Protein AF-A0A428PY27-F1 (afdb_monomer_lite)

Structure (mmCIF, N/CA/C/O backbone):
data_AF-A0A428PY27-F1
#
_entry.id   AF-A0A428PY27-F1
#
loop_
_atom_site.group_PDB
_atom_site.id
_atom_site.type_symbol
_atom_site.label_atom_id
_atom_site.label_alt_id
_atom_site.label_comp_id
_atom_site.label_asym_id
_atom_site.label_entity_id
_atom_site.label_seq_id
_atom_site.pdbx_PDB_ins_code
_atom_site.Cartn_x
_atom_site.Cartn_y
_atom_site.Cartn_z
_atom_site.occupancy
_atom_site.B_iso_or_equiv
_atom_site.auth_seq_id
_atom_site.auth_comp_id
_atom_site.auth_asym_id
_atom_site.auth_atom_id
_atom_site.pdbx_PDB_model_num
ATOM 1 N N . MET A 1 1 ? -35.308 19.917 53.159 1.00 37.84 1 MET A N 1
ATOM 2 C CA . MET A 1 1 ? -36.269 18.878 53.585 1.00 37.84 1 MET A CA 1
ATOM 3 C C . MET A 1 1 ? -35.496 17.578 53.652 1.00 37.84 1 MET A C 1
ATOM 5 O O . MET A 1 1 ? -35.256 16.979 52.614 1.00 37.84 1 MET A O 1
ATOM 9 N N . ASN A 1 2 ? -35.015 17.237 54.846 1.00 31.16 2 ASN A N 1
ATOM 10 C CA . ASN A 1 2 ? -34.268 16.013 55.115 1.00 31.16 2 ASN A CA 1
ATOM 11 C C . ASN A 1 2 ? -35.270 14.942 55.544 1.00 31.16 2 ASN A C 1
ATOM 13 O O . ASN A 1 2 ? -36.019 15.163 56.491 1.00 31.16 2 ASN A O 1
ATOM 17 N N . ALA A 1 3 ? -35.294 13.816 54.837 1.00 34.78 3 ALA A N 1
ATOM 18 C CA . ALA A 1 3 ? -35.876 12.591 55.357 1.00 34.78 3 ALA A CA 1
ATOM 19 C C . ALA A 1 3 ? -34.782 11.901 56.181 1.00 34.78 3 ALA A C 1
ATOM 21 O O . ALA A 1 3 ? -33.864 11.301 55.625 1.00 34.78 3 ALA A O 1
ATOM 22 N N . GLU A 1 4 ? -34.844 12.072 57.500 1.00 36.44 4 GLU A N 1
ATOM 23 C CA . GLU A 1 4 ? -34.070 11.289 58.460 1.00 36.44 4 GLU A CA 1
ATOM 24 C C . GLU A 1 4 ? -34.533 9.829 58.385 1.00 36.44 4 GLU A C 1
ATOM 26 O O . GLU A 1 4 ? -35.629 9.482 58.823 1.00 36.44 4 GLU A O 1
ATOM 31 N N . LEU A 1 5 ? -33.694 8.963 57.816 1.00 37.88 5 LEU A N 1
ATOM 32 C CA . LEU A 1 5 ? -33.749 7.528 58.077 1.00 37.88 5 LEU A CA 1
ATOM 33 C C . LEU A 1 5 ? -33.087 7.300 59.435 1.00 37.88 5 LEU A C 1
ATOM 35 O O . LEU A 1 5 ? -31.870 7.160 59.546 1.00 37.88 5 LEU A O 1
ATOM 39 N N . VAL A 1 6 ? -33.921 7.324 60.472 1.00 37.41 6 VAL A N 1
ATOM 40 C CA . VAL A 1 6 ? -33.592 6.840 61.810 1.00 37.41 6 VAL A CA 1
ATOM 41 C C . VAL A 1 6 ? -33.358 5.334 61.692 1.00 37.41 6 VAL A C 1
ATOM 43 O O . VAL A 1 6 ? -34.301 4.550 61.630 1.00 37.41 6 VAL A O 1
ATOM 46 N N . TYR A 1 7 ? -32.094 4.931 61.589 1.00 38.19 7 TYR A N 1
ATOM 47 C CA . TYR A 1 7 ? -31.698 3.564 61.897 1.00 38.19 7 TYR A CA 1
ATOM 48 C C . TYR A 1 7 ? -31.684 3.436 63.419 1.00 38.19 7 TYR A C 1
ATOM 50 O O . TYR A 1 7 ? -30.856 4.058 64.084 1.00 38.19 7 TYR A O 1
ATOM 58 N N . ASP A 1 8 ? -32.623 2.656 63.953 1.00 39.66 8 ASP A N 1
ATOM 59 C CA . ASP A 1 8 ? -32.632 2.233 65.350 1.00 39.66 8 ASP A CA 1
ATOM 60 C C . ASP A 1 8 ? -31.313 1.514 65.662 1.00 39.66 8 ASP A C 1
ATOM 62 O O . ASP A 1 8 ? -31.077 0.371 65.275 1.00 39.66 8 ASP A O 1
ATOM 66 N N . THR A 1 9 ? -30.425 2.207 66.367 1.00 47.25 9 THR A N 1
ATOM 67 C CA . THR A 1 9 ? -29.119 1.718 66.827 1.00 47.25 9 THR A CA 1
ATOM 68 C C . THR A 1 9 ? -29.215 0.823 68.064 1.00 47.25 9 THR A C 1
ATOM 70 O O . THR A 1 9 ? -28.191 0.468 68.644 1.00 47.25 9 THR A O 1
ATOM 73 N N . TYR A 1 10 ? -30.424 0.430 68.473 1.00 39.53 10 TYR A N 1
ATOM 74 C CA . TYR A 1 10 ? -30.652 -0.247 69.750 1.00 39.53 10 TYR A CA 1
ATOM 75 C C . TYR A 1 10 ? -30.629 -1.781 69.720 1.00 39.53 10 TYR A C 1
ATOM 77 O O . TYR A 1 10 ? -30.758 -2.378 70.783 1.00 39.53 10 TYR A O 1
ATOM 85 N N . ASP A 1 11 ? -30.388 -2.427 68.572 1.00 49.09 11 ASP A N 1
ATOM 86 C CA . ASP A 1 11 ? -30.429 -3.904 68.492 1.00 49.09 11 ASP A CA 1
ATOM 87 C C . ASP A 1 11 ? -29.190 -4.577 67.871 1.00 49.09 11 ASP A C 1
ATOM 89 O O . ASP A 1 11 ? -29.070 -5.803 67.851 1.00 49.09 11 ASP A O 1
ATOM 93 N N . THR A 1 12 ? -28.207 -3.809 67.397 1.00 50.22 12 THR A N 1
ATOM 94 C CA . THR A 1 12 ? -27.026 -4.379 66.723 1.00 50.22 12 THR A CA 1
ATOM 95 C C . THR A 1 12 ? -26.073 -5.116 67.672 1.00 50.22 12 THR A C 1
ATOM 97 O O . THR A 1 12 ? -25.509 -6.140 67.289 1.00 50.22 12 THR A O 1
ATOM 100 N N . GLU A 1 13 ? -25.919 -4.672 68.925 1.00 51.09 13 GLU A N 1
ATOM 101 C CA . GLU A 1 13 ? -25.038 -5.346 69.900 1.00 51.09 13 GLU A CA 1
ATOM 102 C C . GLU A 1 13 ? -25.647 -6.638 70.478 1.00 51.09 13 GLU A C 1
ATOM 104 O O . GLU A 1 13 ? -24.922 -7.610 70.719 1.00 51.09 13 GLU A O 1
ATOM 109 N N . GLN A 1 14 ? -26.974 -6.708 70.643 1.00 49.66 14 GLN A N 1
ATOM 110 C CA . GLN A 1 14 ? -27.644 -7.937 71.094 1.00 49.66 14 GLN A CA 1
ATOM 111 C C . GLN A 1 14 ? -27.754 -8.986 69.980 1.00 49.66 14 GLN A C 1
ATOM 113 O O . GLN A 1 14 ? -27.643 -10.183 70.251 1.00 49.66 14 GLN A O 1
ATOM 118 N N . TRP A 1 15 ? -27.871 -8.575 68.714 1.00 48.91 15 TRP A N 1
ATOM 119 C CA . TRP A 1 15 ? -27.911 -9.524 67.597 1.00 48.91 15 TRP A CA 1
ATOM 120 C C . TRP A 1 15 ? -26.544 -10.174 67.314 1.00 48.91 15 TRP A C 1
ATOM 122 O O . TRP A 1 15 ? -26.460 -11.372 67.024 1.00 48.91 15 TRP A O 1
ATOM 132 N N . LEU A 1 16 ? -25.454 -9.413 67.477 1.00 47.44 16 LEU A N 1
ATOM 133 C CA . LEU A 1 16 ? -24.078 -9.879 67.253 1.00 47.44 16 LEU A CA 1
ATOM 134 C C . LEU A 1 16 ? -23.594 -10.914 68.282 1.00 47.44 16 LEU A C 1
ATOM 136 O O . LEU A 1 16 ? -22.736 -11.738 67.962 1.00 47.44 16 LEU A O 1
ATOM 140 N N . THR A 1 17 ? -24.165 -10.930 69.489 1.00 53.22 17 THR A N 1
ATOM 141 C CA . THR A 1 17 ? -23.824 -11.918 70.531 1.00 53.22 17 THR A CA 1
ATOM 142 C C . THR A 1 17 ? -24.588 -13.239 70.391 1.00 53.22 17 THR A C 1
ATOM 144 O O . THR A 1 17 ? -24.104 -14.272 70.854 1.00 53.22 17 THR A O 1
ATOM 147 N N . ALA A 1 18 ? -25.734 -13.252 69.700 1.00 51.41 18 ALA A N 1
ATOM 148 C CA . ALA A 1 18 ? -26.575 -14.443 69.552 1.00 51.41 18 ALA A CA 1
ATOM 149 C C . ALA A 1 18 ? -26.174 -15.364 68.378 1.00 51.41 18 ALA A C 1
ATOM 151 O O . ALA A 1 18 ? -26.477 -16.557 68.406 1.00 51.41 18 ALA A O 1
ATOM 152 N N . HIS A 1 19 ? -25.485 -14.850 67.349 1.00 46.22 19 HIS A N 1
ATOM 153 C CA . HIS A 1 19 ? -25.192 -15.609 66.122 1.00 46.22 19 HIS A CA 1
ATOM 154 C C . HIS A 1 19 ? -23.753 -15.384 65.610 1.00 46.22 19 HIS A C 1
ATOM 156 O O . HIS A 1 19 ? -23.553 -14.747 64.574 1.00 46.22 19 HIS A O 1
ATOM 162 N N . PRO A 1 20 ? -22.720 -15.972 66.250 1.00 47.66 20 PRO A N 1
ATOM 163 C CA . PRO A 1 20 ? -21.313 -15.797 65.851 1.00 47.66 20 PRO A CA 1
ATOM 164 C C . PRO A 1 20 ? -21.006 -16.281 64.420 1.00 47.66 20 PRO A C 1
ATOM 166 O O . PRO A 1 20 ? -20.026 -15.863 63.807 1.00 47.66 20 PRO A O 1
ATOM 169 N N . ARG A 1 21 ? -21.873 -17.124 63.841 1.00 45.25 21 ARG A N 1
ATOM 170 C CA . ARG A 1 21 ? -21.779 -17.546 62.433 1.00 45.25 21 ARG A CA 1
ATOM 171 C C . ARG A 1 21 ? -22.088 -16.416 61.444 1.00 45.25 21 ARG A C 1
ATOM 173 O O . ARG A 1 21 ? -21.553 -16.440 60.340 1.00 45.25 21 ARG A O 1
ATOM 180 N N . HIS A 1 22 ? -22.885 -15.418 61.827 1.00 46.41 22 HIS A N 1
ATOM 181 C CA . HIS A 1 22 ? -23.215 -14.282 60.962 1.00 46.41 22 HIS A CA 1
ATOM 182 C C . HIS A 1 22 ? -22.171 -13.165 61.003 1.00 46.41 22 HIS A C 1
ATOM 184 O O . HIS A 1 22 ? -22.015 -12.468 60.009 1.00 46.41 22 HIS A O 1
ATOM 190 N N . PHE A 1 23 ? -21.382 -13.056 62.076 1.00 48.34 23 PHE A N 1
ATOM 191 C CA . PHE A 1 23 ? -20.247 -12.130 62.122 1.00 48.34 23 PHE A CA 1
ATOM 192 C C . PHE A 1 23 ? -19.135 -12.547 61.152 1.00 48.34 23 PHE A C 1
ATOM 194 O O . PHE A 1 23 ? -18.645 -11.726 60.386 1.00 48.34 23 PHE A O 1
ATOM 201 N N . HIS A 1 24 ? -18.797 -13.842 61.101 1.00 46.47 24 HIS A N 1
ATOM 202 C CA . HIS A 1 24 ? -17.846 -14.346 60.107 1.00 46.47 24 HIS A CA 1
ATOM 203 C C . HIS A 1 24 ? -18.368 -14.197 58.677 1.00 46.47 24 HIS A C 1
ATOM 205 O O . HIS A 1 24 ? -17.598 -13.797 57.815 1.00 46.47 24 HIS A O 1
ATOM 211 N N . LEU A 1 25 ? -19.658 -14.448 58.427 1.00 45.78 25 LEU A N 1
ATOM 212 C CA . LEU A 1 25 ? -20.272 -14.199 57.119 1.00 45.78 25 LEU A CA 1
ATOM 213 C C . LEU A 1 25 ? -20.242 -12.716 56.749 1.00 45.78 25 LEU A C 1
ATOM 215 O O . LEU A 1 25 ? -19.873 -12.418 55.630 1.00 45.78 25 LEU A O 1
ATOM 219 N N . HIS A 1 26 ? -20.531 -11.797 57.673 1.00 47.31 26 HIS A N 1
ATOM 220 C CA . HIS A 1 26 ? -20.497 -10.358 57.408 1.00 47.31 26 HIS A CA 1
ATOM 221 C C . HIS A 1 26 ? -19.070 -9.822 57.220 1.00 47.31 26 HIS A C 1
ATOM 223 O O . HIS A 1 26 ? -18.846 -9.005 56.338 1.00 47.31 26 HIS A O 1
ATOM 229 N N . CYS A 1 27 ? -18.082 -10.318 57.974 1.00 50.75 27 CYS A N 1
ATOM 230 C CA . CYS A 1 27 ? -16.669 -10.005 57.747 1.00 50.75 27 CYS A CA 1
ATOM 231 C C . CYS A 1 27 ? -16.135 -10.623 56.450 1.00 50.75 27 CYS A C 1
ATOM 233 O O . CYS A 1 27 ? -15.293 -10.007 55.811 1.00 50.75 27 CYS A O 1
ATOM 235 N N . ILE A 1 28 ? -16.611 -11.808 56.053 1.00 49.19 28 ILE A N 1
ATOM 236 C CA . ILE A 1 28 ? -16.308 -12.412 54.750 1.00 49.19 28 ILE A CA 1
ATOM 237 C C . ILE A 1 28 ? -16.996 -11.626 53.636 1.00 49.19 28 ILE A C 1
ATOM 239 O O . ILE A 1 28 ? -16.357 -11.415 52.624 1.00 49.19 28 ILE A O 1
ATOM 243 N N . ASP A 1 29 ? -18.218 -11.129 53.823 1.00 44.78 29 ASP A N 1
ATOM 244 C CA . ASP A 1 29 ? -18.926 -10.279 52.856 1.00 44.78 29 ASP A CA 1
ATOM 245 C C . ASP A 1 29 ? -18.257 -8.906 52.724 1.00 44.78 29 ASP A C 1
ATOM 247 O O . ASP A 1 29 ? -18.113 -8.401 51.624 1.00 44.78 29 ASP A O 1
ATOM 251 N N . LEU A 1 30 ? -17.764 -8.322 53.822 1.00 48.19 30 LEU A N 1
ATOM 252 C CA . LEU A 1 30 ? -16.978 -7.083 53.812 1.00 48.19 30 LEU A CA 1
ATOM 253 C C . LEU A 1 30 ? -15.570 -7.291 53.248 1.00 48.19 30 LEU A C 1
ATOM 255 O O . LEU A 1 30 ? -15.070 -6.413 52.555 1.00 48.19 30 LEU A O 1
ATOM 259 N N . ALA A 1 31 ? -14.928 -8.430 53.515 1.00 46.16 31 ALA A N 1
ATOM 260 C CA . ALA A 1 31 ? -13.623 -8.779 52.953 1.00 46.16 31 ALA A CA 1
ATOM 261 C C . ALA A 1 31 ? -13.727 -9.226 51.488 1.00 46.16 31 ALA A C 1
ATOM 263 O O . ALA A 1 31 ? -12.802 -8.975 50.721 1.00 46.16 31 ALA A O 1
ATOM 264 N N . LEU A 1 32 ? -14.845 -9.836 51.083 1.00 44.47 32 LEU A N 1
ATOM 265 C CA . LEU A 1 32 ? -15.207 -10.095 49.693 1.00 44.47 32 LEU A CA 1
ATOM 266 C C . LEU A 1 32 ? -15.588 -8.793 49.016 1.00 44.47 32 LEU A C 1
ATOM 268 O O . LEU A 1 32 ? -15.078 -8.564 47.947 1.00 44.47 32 LEU A O 1
ATOM 272 N N . GLN A 1 33 ? -16.341 -7.880 49.625 1.00 46.50 33 GLN A N 1
ATOM 273 C CA . GLN A 1 33 ? -16.613 -6.567 49.037 1.00 46.50 33 GLN A CA 1
ATOM 274 C C . GLN A 1 33 ? -15.345 -5.721 48.935 1.00 46.50 33 GLN A C 1
ATOM 276 O O . GLN A 1 33 ? -15.126 -5.115 47.899 1.00 46.50 33 GLN A O 1
ATOM 281 N N . GLN A 1 34 ? -14.474 -5.688 49.947 1.00 44.16 34 GLN A N 1
ATOM 282 C CA . GLN A 1 34 ? -13.193 -4.968 49.889 1.00 44.16 34 GLN A CA 1
ATOM 283 C C . GLN A 1 34 ? -12.179 -5.657 48.963 1.00 44.16 34 GLN A C 1
ATOM 285 O O . GLN A 1 34 ? -11.432 -4.979 48.257 1.00 44.16 34 GLN A O 1
ATOM 290 N N . GLY A 1 35 ? -12.168 -6.991 48.930 1.00 41.28 35 GLY A N 1
ATOM 291 C CA . GLY A 1 35 ? -11.347 -7.805 48.036 1.00 41.28 35 GLY A CA 1
ATOM 292 C C . GLY A 1 35 ? -11.818 -7.732 46.583 1.00 41.28 35 GLY A C 1
ATOM 293 O O . GLY A 1 35 ? -11.002 -7.536 45.691 1.00 41.28 35 GLY A O 1
ATOM 294 N N . GLU A 1 36 ? -13.125 -7.787 46.340 1.00 40.16 36 GLU A N 1
ATOM 295 C CA . GLU A 1 36 ? -13.783 -7.557 45.052 1.00 40.16 36 GLU A CA 1
ATOM 296 C C . GLU A 1 36 ? -13.683 -6.096 44.639 1.00 40.16 36 GLU A C 1
ATOM 298 O O . GLU A 1 36 ? -13.504 -5.859 43.460 1.00 40.16 36 GLU A O 1
ATOM 303 N N . LEU A 1 37 ? -13.704 -5.115 45.548 1.00 43.19 37 LEU A N 1
ATOM 304 C CA . LEU A 1 37 ? -13.463 -3.701 45.225 1.00 43.19 37 LEU A CA 1
ATOM 305 C C . LEU A 1 37 ? -12.017 -3.477 44.785 1.00 43.19 37 LEU A C 1
ATOM 307 O O . LEU A 1 37 ? -11.793 -2.787 43.796 1.00 43.19 37 LEU A O 1
ATOM 311 N N . ALA A 1 38 ? -11.032 -4.078 45.458 1.00 39.12 38 ALA A N 1
ATOM 312 C CA . ALA A 1 38 ? -9.625 -3.980 45.063 1.00 39.12 38 ALA A CA 1
ATOM 313 C C . ALA A 1 38 ? -9.336 -4.730 43.747 1.00 39.12 38 ALA A C 1
ATOM 315 O O . ALA A 1 38 ? -8.604 -4.230 42.886 1.00 39.12 38 ALA A O 1
ATOM 316 N N . VAL A 1 39 ? -9.948 -5.904 43.553 1.00 47.78 39 VAL A N 1
ATOM 317 C CA . VAL A 1 39 ? -9.886 -6.662 42.293 1.00 47.78 39 VAL A CA 1
ATOM 318 C C . VAL A 1 39 ? -10.641 -5.927 41.181 1.00 47.78 39 VAL A C 1
ATOM 320 O O . VAL A 1 39 ? -10.126 -5.831 40.070 1.00 47.78 39 VAL A O 1
ATOM 323 N N . ALA A 1 40 ? -11.791 -5.320 41.475 1.00 57.06 40 ALA A N 1
ATOM 324 C CA . ALA A 1 40 ? -12.586 -4.533 40.536 1.00 57.06 40 ALA A CA 1
ATOM 325 C C . ALA A 1 40 ? -11.874 -3.241 40.144 1.00 57.06 40 ALA A C 1
ATOM 327 O O . ALA A 1 40 ? -11.926 -2.866 38.982 1.00 57.06 40 ALA A O 1
ATOM 328 N N . TYR A 1 41 ? -11.159 -2.580 41.054 1.00 60.78 41 TYR A N 1
ATOM 329 C CA . TYR A 1 41 ? -10.429 -1.353 40.736 1.00 60.78 41 TYR A CA 1
ATOM 330 C C . TYR A 1 41 ? -9.260 -1.620 39.790 1.00 60.78 41 TYR A C 1
ATOM 332 O O . TYR A 1 41 ? -9.116 -0.958 38.762 1.00 60.78 41 TYR A O 1
ATOM 340 N N . ASN A 1 42 ? -8.459 -2.644 40.100 1.00 64.69 42 ASN A N 1
ATOM 341 C CA . ASN A 1 42 ? -7.383 -3.093 39.222 1.00 64.69 42 ASN A CA 1
ATOM 342 C C . ASN A 1 42 ? -7.935 -3.562 37.874 1.00 64.69 42 ASN A C 1
ATOM 344 O O . ASN A 1 42 ? -7.367 -3.236 36.834 1.00 64.69 42 ASN A O 1
ATOM 348 N N . TYR A 1 43 ? -9.070 -4.262 37.880 1.00 66.50 43 TYR A N 1
ATOM 349 C CA . TYR A 1 43 ? -9.767 -4.677 36.669 1.00 66.50 43 TYR A CA 1
ATOM 350 C C . TYR A 1 43 ? -10.269 -3.481 35.846 1.00 66.50 43 TYR A C 1
ATOM 352 O O . TYR A 1 43 ? -10.032 -3.443 34.643 1.00 66.50 43 TYR A O 1
ATOM 360 N N . ILE A 1 44 ? -10.873 -2.464 36.468 1.00 68.69 44 ILE A N 1
ATOM 361 C CA . ILE A 1 44 ? -11.351 -1.243 35.803 1.00 68.69 44 ILE A CA 1
ATOM 362 C C . ILE A 1 44 ? -10.178 -0.460 35.209 1.00 68.69 44 ILE A C 1
ATOM 364 O O . ILE A 1 44 ? -10.257 -0.034 34.054 1.00 68.69 44 ILE A O 1
ATOM 368 N N . ILE A 1 45 ? -9.073 -0.289 35.945 1.00 71.25 45 ILE A N 1
ATOM 369 C CA . ILE A 1 45 ? -7.863 0.373 35.429 1.00 71.25 45 ILE A CA 1
ATOM 370 C C . ILE A 1 45 ? -7.278 -0.422 34.262 1.00 71.25 45 ILE A C 1
ATOM 372 O O . ILE A 1 45 ? -7.009 0.151 33.205 1.00 71.25 45 ILE A O 1
ATOM 376 N N . PHE A 1 46 ? -7.104 -1.734 34.420 1.00 73.44 46 PHE A N 1
ATOM 377 C CA . PHE A 1 46 ? -6.553 -2.602 33.382 1.00 73.44 46 PHE A CA 1
ATOM 378 C C . PHE A 1 46 ? -7.432 -2.612 32.126 1.00 73.44 46 PHE A C 1
ATOM 380 O O . PHE A 1 46 ? -6.931 -2.452 31.014 1.00 73.44 46 PHE A O 1
ATOM 387 N N . GLN A 1 47 ? -8.751 -2.707 32.288 1.00 73.00 47 GLN A N 1
ATOM 388 C CA . GLN A 1 47 ? -9.719 -2.614 31.199 1.00 73.00 47 GLN A CA 1
ATOM 389 C C . GLN A 1 47 ? -9.666 -1.238 30.524 1.00 73.00 47 GLN A C 1
ATOM 391 O O . GLN A 1 47 ? -9.749 -1.145 29.296 1.00 73.00 47 GLN A O 1
ATOM 396 N N . SER A 1 48 ? -9.479 -0.168 31.300 1.00 76.19 48 SER A N 1
ATOM 397 C CA . SER A 1 48 ? -9.325 1.190 30.773 1.00 76.19 48 SER A CA 1
ATOM 398 C C . SER A 1 48 ? -8.066 1.328 29.929 1.00 76.19 48 SER A C 1
ATOM 400 O O . SER A 1 48 ? -8.146 1.769 28.785 1.00 76.19 48 SER A O 1
ATOM 402 N N . LEU A 1 49 ? -6.927 0.859 30.441 1.00 78.94 49 LEU A N 1
ATOM 403 C CA . LEU A 1 49 ? -5.660 0.826 29.712 1.00 78.94 49 LEU A CA 1
ATOM 404 C C . LEU A 1 49 ? -5.753 -0.029 28.445 1.00 78.94 49 LEU A C 1
ATOM 406 O O . LEU A 1 49 ? -5.321 0.411 27.383 1.00 78.94 49 LEU A O 1
ATOM 410 N N . ASN A 1 50 ? -6.371 -1.209 28.514 1.00 78.69 50 ASN A N 1
ATOM 411 C CA . ASN A 1 50 ? -6.608 -2.033 27.329 1.00 78.69 50 ASN A CA 1
ATOM 412 C C . ASN A 1 50 ? -7.483 -1.309 26.307 1.00 78.69 50 ASN A C 1
ATOM 414 O O . ASN A 1 50 ? -7.193 -1.355 25.117 1.00 78.69 50 ASN A O 1
ATOM 418 N N . THR A 1 51 ? -8.524 -0.598 26.741 1.00 79.44 51 THR A N 1
ATOM 419 C CA . THR A 1 51 ? -9.377 0.165 25.818 1.00 79.44 51 THR A CA 1
ATOM 420 C C . THR A 1 51 ? -8.606 1.305 25.146 1.00 79.44 51 THR A C 1
ATOM 422 O O . THR A 1 51 ? -8.789 1.536 23.947 1.00 79.44 51 THR A O 1
ATOM 425 N N . VAL A 1 52 ? -7.712 1.974 25.886 1.00 83.56 52 VAL A N 1
ATOM 426 C CA . VAL A 1 52 ? -6.783 2.981 25.347 1.00 83.56 52 VAL A CA 1
ATOM 427 C C . VAL A 1 52 ? -5.904 2.360 24.268 1.00 83.56 52 VAL A C 1
ATOM 429 O O . VAL A 1 52 ? -5.914 2.830 23.130 1.00 83.56 52 VAL A O 1
ATOM 432 N N . TRP A 1 53 ? -5.198 1.275 24.593 1.00 83.81 53 TRP A N 1
ATOM 433 C CA . TRP A 1 53 ? -4.298 0.603 23.657 1.00 83.81 53 TRP A CA 1
ATOM 434 C C . TRP A 1 53 ? -5.013 0.109 22.405 1.00 83.81 53 TRP A C 1
ATOM 436 O O . TRP A 1 53 ? -4.513 0.319 21.303 1.00 83.81 53 TRP A O 1
ATOM 446 N N . ARG A 1 54 ? -6.204 -0.479 22.556 1.00 82.94 54 ARG A N 1
ATOM 447 C CA . ARG A 1 54 ? -7.025 -0.925 21.425 1.00 82.94 54 ARG A CA 1
ATOM 448 C C . ARG A 1 54 ? -7.423 0.239 20.528 1.00 82.94 54 ARG A C 1
ATOM 450 O O . ARG A 1 54 ? -7.137 0.207 19.340 1.00 82.94 54 ARG A O 1
ATOM 457 N N . THR A 1 55 ? -7.987 1.303 21.103 1.00 83.50 55 THR A N 1
ATOM 458 C CA . THR A 1 55 ? -8.436 2.472 20.327 1.00 83.50 55 THR A CA 1
ATOM 459 C C . THR A 1 55 ? -7.271 3.115 19.567 1.00 83.50 55 THR A C 1
ATOM 461 O O . THR A 1 55 ? -7.409 3.429 18.386 1.00 83.50 55 THR A O 1
ATOM 464 N N . MET A 1 56 ? -6.105 3.262 20.206 1.00 85.50 56 MET A N 1
ATOM 465 C CA . MET A 1 56 ? -4.915 3.813 19.547 1.00 85.50 56 MET A CA 1
ATOM 466 C C . MET A 1 56 ? -4.364 2.884 18.464 1.00 85.50 56 MET A C 1
ATOM 468 O O . MET A 1 56 ? -4.016 3.350 17.379 1.00 85.50 56 MET A O 1
ATOM 472 N N . SER A 1 57 ? -4.323 1.575 18.729 1.00 85.38 57 SER A N 1
ATOM 473 C CA . SER A 1 57 ? -3.912 0.576 17.741 1.00 85.38 57 SER A CA 1
ATOM 474 C C . SER A 1 57 ? -4.823 0.605 16.518 1.00 85.38 57 SER A C 1
ATOM 476 O O . SER A 1 57 ? -4.333 0.574 15.396 1.00 85.38 57 SER A O 1
ATOM 478 N N . ASP A 1 58 ? -6.135 0.714 16.710 1.00 82.81 58 ASP A N 1
ATOM 479 C CA . ASP A 1 58 ? -7.118 0.704 15.627 1.00 82.81 58 ASP A CA 1
ATOM 480 C C . ASP A 1 58 ? -6.987 1.921 14.708 1.00 82.81 58 ASP A C 1
ATOM 482 O O . ASP A 1 58 ? -7.072 1.783 13.484 1.00 82.81 58 ASP A O 1
ATOM 486 N N . ILE A 1 59 ? -6.731 3.098 15.287 1.00 84.88 59 ILE A N 1
ATOM 487 C CA . ILE A 1 59 ? -6.476 4.337 14.542 1.00 84.88 59 ILE A CA 1
ATOM 488 C C . ILE A 1 59 ? -5.143 4.245 13.794 1.00 84.88 59 ILE A C 1
ATOM 490 O O . ILE A 1 59 ? -5.086 4.569 12.607 1.00 84.88 59 ILE A O 1
ATOM 494 N N . ALA A 1 60 ? -4.083 3.768 14.455 1.00 85.44 60 ALA A N 1
ATOM 495 C CA . ALA A 1 60 ? -2.770 3.597 13.837 1.00 85.44 60 ALA A CA 1
ATOM 496 C C . ALA A 1 60 ? -2.815 2.599 12.670 1.00 85.44 60 ALA A C 1
ATOM 498 O O . ALA A 1 60 ? -2.266 2.871 11.604 1.00 85.44 60 ALA A O 1
ATOM 499 N N . ILE A 1 61 ? -3.527 1.483 12.844 1.00 84.19 61 ILE A N 1
ATOM 500 C CA . ILE A 1 61 ? -3.748 0.467 11.813 1.00 84.19 61 ILE A CA 1
ATOM 501 C C . ILE A 1 61 ? -4.496 1.055 10.615 1.00 84.19 61 ILE A C 1
ATOM 503 O O . ILE A 1 61 ? -4.054 0.871 9.481 1.00 84.19 61 ILE A O 1
ATOM 507 N N . LEU A 1 62 ? -5.596 1.779 10.848 1.00 81.75 62 LEU A N 1
ATOM 508 C CA . LEU A 1 62 ? -6.353 2.445 9.783 1.00 81.75 62 LEU A CA 1
ATOM 509 C C . LEU A 1 62 ? -5.471 3.416 8.992 1.00 81.75 62 LEU A C 1
ATOM 511 O O . LEU A 1 62 ? -5.465 3.385 7.762 1.00 81.75 62 LEU A O 1
ATOM 515 N N . CYS A 1 63 ? -4.696 4.243 9.699 1.00 84.25 63 CYS A N 1
ATOM 516 C CA . CYS A 1 63 ? -3.768 5.183 9.078 1.00 84.25 63 CYS A CA 1
ATOM 517 C C . CYS A 1 63 ? -2.681 4.449 8.280 1.00 84.25 63 CYS A C 1
ATOM 519 O O . CYS A 1 63 ? -2.370 4.849 7.162 1.00 84.25 63 CYS A O 1
ATOM 521 N N . GLY A 1 64 ? -2.136 3.351 8.811 1.00 82.00 64 GLY A N 1
ATOM 522 C CA . GLY A 1 64 ? -1.151 2.516 8.123 1.00 82.00 64 GLY A CA 1
ATOM 523 C C . GLY A 1 64 ? -1.701 1.867 6.850 1.00 82.00 64 GLY A C 1
ATOM 524 O O . GLY A 1 64 ? -1.043 1.911 5.810 1.00 82.00 64 GLY A O 1
ATOM 525 N N . CYS A 1 65 ? -2.924 1.330 6.891 1.00 78.81 65 CYS A N 1
ATOM 526 C CA . CYS A 1 65 ? -3.595 0.773 5.710 1.00 78.81 65 CYS A CA 1
ATOM 527 C C . CYS A 1 65 ? -3.839 1.857 4.648 1.00 78.81 65 CYS A C 1
ATOM 529 O O . CYS A 1 65 ? -3.607 1.628 3.461 1.00 78.81 65 CYS A O 1
ATOM 531 N N . TRP A 1 66 ? -4.234 3.061 5.073 1.00 80.75 66 TRP A N 1
ATOM 532 C CA . TRP A 1 66 ? -4.411 4.205 4.179 1.00 80.75 66 TRP A CA 1
ATOM 533 C C . TRP A 1 66 ? -3.092 4.672 3.544 1.00 80.75 66 TRP A C 1
ATOM 535 O O . TRP A 1 66 ? -3.015 4.871 2.335 1.00 80.75 66 TRP A O 1
ATOM 545 N N . LEU A 1 67 ? -2.018 4.792 4.327 1.00 78.38 67 LEU A N 1
ATOM 546 C CA . LEU A 1 67 ? -0.686 5.129 3.809 1.00 78.38 67 LEU A CA 1
ATOM 547 C C . LEU A 1 67 ? -0.171 4.075 2.828 1.00 78.38 67 LEU A C 1
ATOM 549 O O . LEU A 1 67 ? 0.466 4.411 1.832 1.00 78.38 67 LEU A O 1
ATOM 553 N N . THR A 1 68 ? -0.483 2.807 3.086 1.00 75.25 68 THR A N 1
ATOM 554 C CA . THR A 1 68 ? -0.154 1.701 2.187 1.00 75.25 68 THR A CA 1
ATOM 555 C C . THR A 1 68 ? -0.865 1.866 0.842 1.00 75.25 68 THR A C 1
ATOM 557 O O . THR A 1 68 ? -0.209 1.812 -0.195 1.00 75.25 68 THR A O 1
ATOM 560 N N . LEU A 1 69 ? -2.166 2.183 0.846 1.00 72.56 69 LEU A N 1
ATOM 561 C CA . LEU A 1 69 ? -2.923 2.551 -0.359 1.00 72.56 69 LEU A CA 1
ATOM 562 C C . LEU A 1 69 ? -2.279 3.717 -1.131 1.00 72.56 69 LEU A C 1
ATOM 564 O O . LEU A 1 69 ? -2.148 3.658 -2.352 1.00 72.56 69 LEU A O 1
ATOM 568 N N . ILE A 1 70 ? -1.848 4.776 -0.438 1.00 72.12 70 ILE A N 1
ATOM 569 C CA . ILE A 1 70 ? -1.188 5.924 -1.085 1.00 72.12 70 ILE A CA 1
ATOM 570 C C . ILE A 1 70 ? 0.147 5.511 -1.710 1.00 72.12 70 ILE A C 1
ATOM 572 O O . ILE A 1 70 ? 0.432 5.894 -2.844 1.00 72.12 70 ILE A O 1
ATOM 576 N N . ARG A 1 71 ? 0.956 4.717 -0.998 1.00 69.94 71 ARG A N 1
ATOM 577 C CA . ARG A 1 71 ? 2.248 4.218 -1.497 1.00 69.94 71 ARG A CA 1
ATOM 578 C C . ARG A 1 71 ? 2.080 3.429 -2.793 1.00 69.94 71 ARG A C 1
ATOM 580 O O . ARG A 1 71 ? 2.926 3.514 -3.677 1.00 69.94 71 ARG A O 1
ATOM 587 N N . TYR A 1 72 ? 0.982 2.692 -2.907 1.00 65.00 72 TYR A N 1
ATOM 588 C CA . TYR A 1 72 ? 0.617 1.979 -4.122 1.00 65.00 72 TYR A CA 1
ATOM 589 C C . TYR A 1 72 ? 0.199 2.932 -5.262 1.00 65.00 72 TYR A C 1
ATOM 591 O O . TYR A 1 72 ? 0.501 2.669 -6.424 1.00 65.00 72 TYR A O 1
ATOM 599 N N . LYS A 1 73 ? -0.425 4.078 -4.966 1.00 64.81 73 LYS A N 1
ATOM 600 C CA . LYS A 1 73 ? -0.853 5.047 -5.991 1.00 64.81 73 LYS A CA 1
ATOM 601 C C . LYS A 1 73 ? 0.254 5.956 -6.514 1.00 64.81 73 LYS A C 1
ATOM 603 O O . LYS A 1 73 ? 0.228 6.293 -7.698 1.00 64.81 73 LYS A O 1
ATOM 608 N N . THR A 1 74 ? 1.177 6.406 -5.664 1.00 58.56 74 THR A N 1
ATOM 609 C CA . THR A 1 74 ? 2.173 7.421 -6.043 1.00 58.56 74 THR A CA 1
ATOM 610 C C . THR A 1 74 ? 3.552 7.180 -5.411 1.00 58.56 74 THR A C 1
ATOM 612 O O . THR A 1 74 ? 3.624 6.928 -4.209 1.00 58.56 74 THR A O 1
ATOM 615 N N . PRO A 1 75 ? 4.661 7.357 -6.170 1.00 51.38 75 PRO A N 1
ATOM 616 C CA . PRO A 1 75 ? 6.043 7.161 -5.693 1.00 51.38 75 PRO A CA 1
ATOM 617 C C . PRO A 1 75 ? 6.408 8.052 -4.510 1.00 51.38 75 PRO A C 1
ATOM 619 O O . PRO A 1 75 ? 7.139 7.665 -3.602 1.00 51.38 75 PRO A O 1
ATOM 622 N N . LYS A 1 76 ? 5.914 9.290 -4.539 1.00 58.06 76 LYS A N 1
ATOM 623 C CA . LYS A 1 76 ? 6.049 10.227 -3.436 1.00 58.06 76 LYS A CA 1
ATOM 624 C C . LYS A 1 76 ? 4.760 10.123 -2.651 1.00 58.06 76 LYS A C 1
ATOM 626 O O . LYS A 1 76 ? 3.703 10.448 -3.184 1.00 58.06 76 LYS A O 1
ATOM 631 N N . VAL A 1 77 ? 4.849 9.673 -1.404 1.00 58.44 77 VAL A N 1
ATOM 632 C CA . VAL A 1 77 ? 3.738 9.737 -0.449 1.00 58.44 77 VAL A CA 1
ATOM 633 C C . VAL A 1 77 ? 3.514 11.214 -0.113 1.00 58.44 77 VAL A C 1
ATOM 635 O O . VAL A 1 77 ? 3.931 11.718 0.926 1.00 58.44 77 VAL A O 1
ATOM 638 N N . THR A 1 78 ? 2.932 11.959 -1.049 1.00 64.25 78 THR A N 1
ATOM 639 C CA . THR A 1 78 ? 2.441 13.307 -0.798 1.00 64.25 78 THR A CA 1
ATOM 640 C C . THR A 1 78 ? 1.077 13.146 -0.168 1.00 64.25 78 THR A C 1
ATOM 642 O O . THR A 1 78 ? 0.076 13.032 -0.871 1.00 64.25 78 THR A O 1
ATOM 645 N N . VAL A 1 79 ? 1.064 13.075 1.162 1.00 71.06 79 VAL A N 1
ATOM 646 C CA . VAL A 1 79 ? -0.180 13.019 1.924 1.00 71.06 79 VAL A CA 1
ATOM 647 C C . VAL A 1 79 ? -0.939 14.320 1.671 1.00 71.06 79 VAL A C 1
ATOM 649 O O . VAL A 1 79 ? -0.446 15.409 1.979 1.00 71.06 79 VAL A O 1
ATOM 652 N N . SER A 1 80 ? -2.118 14.215 1.069 1.00 77.94 80 SER A N 1
ATOM 653 C CA . SER A 1 80 ? -2.990 15.357 0.810 1.00 77.94 80 SER A CA 1
ATOM 654 C C . SER A 1 80 ? -3.474 15.966 2.129 1.00 77.94 80 SER A C 1
ATOM 656 O O . SER A 1 80 ? -3.655 15.269 3.128 1.00 77.94 80 SER A O 1
ATOM 658 N N . ILE A 1 81 ? -3.761 17.272 2.135 1.00 81.06 81 ILE A N 1
ATOM 659 C CA . ILE A 1 81 ? -4.381 17.961 3.283 1.00 81.06 81 ILE A CA 1
ATOM 660 C C . ILE A 1 81 ? -5.673 17.247 3.711 1.00 81.06 81 ILE A C 1
ATOM 662 O O . ILE A 1 81 ? -5.969 17.147 4.899 1.00 81.06 81 ILE A O 1
ATOM 666 N N . PHE A 1 82 ? -6.424 16.708 2.748 1.00 76.50 82 PHE A N 1
ATOM 667 C CA . PHE A 1 82 ? -7.657 15.974 3.023 1.00 76.50 82 PHE A CA 1
ATOM 668 C C . PHE A 1 82 ? -7.408 14.682 3.817 1.00 76.50 82 PHE A C 1
ATOM 670 O O . PHE A 1 82 ? -8.172 14.345 4.716 1.00 76.50 82 PHE A O 1
ATOM 677 N N . GLU A 1 83 ? -6.308 13.986 3.539 1.00 78.62 83 GLU A N 1
ATOM 678 C CA . GLU A 1 83 ? -5.935 12.748 4.231 1.00 78.62 83 GLU A CA 1
ATOM 679 C C . GLU A 1 83 ? -5.466 13.037 5.658 1.00 78.62 83 GLU A C 1
ATOM 681 O O . GLU A 1 83 ? -5.858 12.338 6.592 1.00 78.62 83 GLU A O 1
ATOM 686 N N . TRP A 1 84 ? -4.721 14.131 5.848 1.00 81.62 84 TRP A N 1
ATOM 687 C CA . TRP A 1 84 ? -4.401 14.656 7.176 1.00 81.62 84 TRP A CA 1
ATOM 688 C C . TRP A 1 84 ? -5.651 15.027 7.971 1.00 81.62 84 TRP A C 1
ATOM 690 O O . TRP A 1 84 ? -5.703 14.774 9.173 1.00 81.62 84 TRP A O 1
ATOM 700 N N . LEU A 1 85 ? -6.669 15.589 7.317 1.00 83.25 85 LEU A N 1
ATOM 701 C CA . LEU A 1 85 ? -7.930 15.945 7.963 1.00 83.25 85 LEU A CA 1
ATOM 702 C C . LEU A 1 85 ? -8.718 14.700 8.391 1.00 83.25 85 LEU A C 1
ATOM 704 O O . LEU A 1 85 ? -9.236 14.668 9.507 1.00 83.25 85 LEU A O 1
ATOM 708 N N . ILE A 1 86 ? -8.760 13.652 7.562 1.00 81.25 86 ILE A N 1
ATOM 709 C CA . ILE A 1 86 ? -9.370 12.362 7.929 1.00 81.25 86 ILE A CA 1
ATOM 710 C C . ILE A 1 86 ? -8.627 11.735 9.111 1.00 81.25 86 ILE A C 1
ATOM 712 O O . ILE A 1 86 ? -9.257 11.391 10.113 1.00 81.25 86 ILE A O 1
ATOM 716 N N . ALA A 1 87 ? -7.297 11.625 9.030 1.00 83.19 87 ALA A N 1
ATOM 717 C CA . ALA A 1 87 ? -6.484 11.071 10.109 1.00 83.19 87 ALA A CA 1
ATOM 718 C C . ALA A 1 87 ? -6.658 11.882 11.403 1.00 83.19 87 ALA A C 1
ATOM 720 O O . ALA A 1 87 ? -6.920 11.312 12.460 1.00 83.19 87 ALA A O 1
ATOM 721 N N . GLY A 1 88 ? -6.602 13.213 11.314 1.00 85.25 88 GLY A N 1
ATOM 722 C CA . GLY A 1 88 ? -6.833 14.119 12.438 1.00 85.25 88 GLY A CA 1
ATOM 723 C C . GLY A 1 88 ? -8.223 13.958 13.053 1.00 85.25 88 GLY A C 1
ATOM 724 O O . GLY A 1 88 ? -8.351 13.951 14.275 1.00 85.25 88 GLY A O 1
ATOM 725 N N . THR A 1 89 ? -9.253 13.743 12.230 1.00 85.69 89 THR A N 1
ATOM 726 C CA . THR A 1 89 ? -10.622 13.475 12.699 1.00 85.69 89 THR A CA 1
ATOM 727 C C . THR A 1 89 ? -10.696 12.144 13.448 1.00 85.69 89 THR A C 1
ATOM 729 O O . THR A 1 89 ? -11.273 12.091 14.532 1.00 85.69 89 THR A O 1
ATOM 732 N N . LEU A 1 90 ? -10.073 11.077 12.933 1.00 84.00 90 LEU A N 1
ATOM 733 C CA . LEU A 1 90 ? -10.019 9.778 13.616 1.00 84.00 90 LEU A CA 1
ATOM 734 C C . LEU A 1 90 ? -9.281 9.870 14.958 1.00 84.00 90 LEU A C 1
ATOM 736 O O . LEU A 1 90 ? -9.771 9.350 15.961 1.00 84.00 90 LEU A O 1
ATOM 740 N N . TRP A 1 91 ? -8.153 10.581 14.999 1.00 88.81 91 TRP A N 1
ATOM 741 C CA . TRP A 1 91 ? -7.408 10.844 16.231 1.00 88.81 91 TRP A CA 1
ATOM 742 C C . TRP A 1 91 ? -8.219 11.653 17.241 1.00 88.81 91 TRP A C 1
ATOM 744 O O . TRP A 1 91 ? -8.271 11.287 18.414 1.00 88.81 91 TRP A O 1
ATOM 754 N N . PHE A 1 92 ? -8.889 12.717 16.795 1.00 89.94 92 PHE A N 1
ATOM 755 C CA . PHE A 1 92 ? -9.750 13.530 17.649 1.00 89.94 92 PHE A CA 1
ATOM 756 C C . PHE A 1 92 ? -10.895 12.703 18.244 1.00 89.94 92 PHE A C 1
ATOM 758 O O . PHE A 1 92 ? -11.111 12.739 19.455 1.00 89.94 92 PHE A O 1
ATOM 765 N N . LEU A 1 93 ? -11.588 11.910 17.421 1.00 86.44 93 LEU A N 1
ATOM 766 C CA . LEU A 1 93 ? -12.665 11.033 17.880 1.00 86.44 93 LEU A CA 1
ATOM 767 C C . LEU A 1 93 ? -12.154 9.966 18.859 1.00 86.44 93 LEU A C 1
ATOM 769 O O . LEU A 1 93 ? -12.805 9.701 19.869 1.00 86.44 93 LEU A O 1
ATOM 773 N N . GLY A 1 94 ? -10.976 9.393 18.597 1.00 84.69 94 GLY A N 1
ATOM 774 C CA . GLY A 1 94 ? -10.306 8.465 19.505 1.00 84.69 94 GLY A CA 1
ATOM 775 C C . GLY A 1 94 ? -10.011 9.095 20.861 1.00 84.69 94 GLY A C 1
ATOM 776 O O . GLY A 1 94 ? -10.434 8.575 21.889 1.00 84.69 94 GLY A O 1
ATOM 777 N N . LEU A 1 95 ? -9.348 10.253 20.876 1.00 89.06 95 LEU A N 1
ATOM 778 C CA . LEU A 1 95 ? -9.038 10.989 22.104 1.00 89.06 95 LEU A CA 1
ATOM 779 C C . LEU A 1 95 ? -10.301 11.404 22.863 1.00 89.06 95 LEU A C 1
ATOM 781 O O . LEU A 1 95 ? -10.334 11.304 24.088 1.00 89.06 95 LEU A O 1
ATOM 785 N N . TYR A 1 96 ? -11.354 11.808 22.152 1.00 87.88 96 TYR A N 1
ATOM 786 C CA . TYR A 1 96 ? -12.639 12.141 22.758 1.00 87.88 96 TYR A CA 1
ATOM 787 C C . TYR A 1 96 ? -13.287 10.920 23.431 1.00 87.88 96 TYR A C 1
ATOM 789 O O . TYR A 1 96 ? -13.743 11.020 24.572 1.00 87.88 96 TYR A O 1
ATOM 797 N N . LYS A 1 97 ? -13.245 9.745 22.784 1.00 83.44 97 LYS A N 1
ATOM 798 C CA . LYS A 1 97 ? -13.674 8.465 23.377 1.00 83.44 97 LYS A CA 1
ATOM 799 C C . LYS A 1 97 ? -12.942 8.179 24.686 1.00 83.44 97 LYS A C 1
ATOM 801 O O . LYS A 1 97 ? -13.569 7.826 25.685 1.00 83.44 97 LYS A O 1
ATOM 806 N N . LEU A 1 98 ? -11.619 8.358 24.686 1.00 85.88 98 LEU A N 1
ATOM 807 C CA . LEU A 1 98 ? -10.786 8.144 25.870 1.00 85.88 98 LEU A CA 1
ATOM 808 C C . LEU A 1 98 ? -11.110 9.155 26.969 1.00 85.88 98 LEU A C 1
ATOM 810 O O . LEU A 1 98 ? -11.239 8.767 28.126 1.00 85.88 98 LEU A O 1
ATOM 814 N N . GLY A 1 99 ? -11.320 10.423 26.613 1.00 86.38 99 GLY A N 1
ATOM 815 C CA . GLY A 1 99 ? -11.757 11.461 27.545 1.00 86.38 99 GLY A CA 1
ATOM 816 C C . GLY A 1 99 ? -13.072 11.102 28.238 1.00 86.38 99 GLY A C 1
ATOM 817 O O . GLY A 1 99 ? -13.157 11.185 29.460 1.00 86.38 99 GLY A O 1
ATOM 818 N N . LEU A 1 100 ? -14.069 10.621 27.487 1.00 82.62 100 LEU A N 1
ATOM 819 C CA . LEU A 1 100 ? -15.338 10.143 28.052 1.00 82.62 100 LEU A CA 1
ATOM 820 C C . LEU A 1 100 ? -15.163 8.908 28.942 1.00 82.62 100 LEU A C 1
ATOM 822 O O . LEU A 1 100 ? -15.845 8.779 29.959 1.00 82.62 100 LEU A O 1
ATOM 826 N N . GLN A 1 101 ? -14.251 8.004 28.585 1.00 81.75 101 GLN A N 1
ATOM 827 C CA . GLN A 1 101 ? -13.943 6.837 29.402 1.00 81.75 101 GLN A CA 1
ATOM 828 C C . GLN A 1 101 ? -13.300 7.231 30.733 1.00 81.75 101 GLN A C 1
ATOM 830 O O . GLN A 1 101 ? -13.766 6.778 31.776 1.00 81.75 101 GLN A O 1
ATOM 835 N N . PHE A 1 102 ? -12.290 8.102 30.713 1.00 83.75 102 PHE A N 1
ATOM 836 C CA . PHE A 1 102 ? -11.674 8.616 31.934 1.00 83.75 102 PHE A CA 1
ATOM 837 C C . PHE A 1 102 ? -12.668 9.422 32.769 1.00 83.75 102 PHE A C 1
ATOM 839 O O . PHE A 1 102 ? -12.722 9.223 33.977 1.00 83.75 102 PHE A O 1
ATOM 846 N N . ALA A 1 103 ? -13.496 10.265 32.147 1.00 81.62 103 ALA A N 1
ATOM 847 C CA . ALA A 1 103 ? -14.533 11.021 32.846 1.00 81.62 103 ALA A CA 1
ATOM 848 C C . ALA A 1 103 ? -15.534 10.101 33.559 1.00 81.62 103 ALA A C 1
ATOM 850 O O . ALA A 1 103 ? -15.885 10.365 34.706 1.00 81.62 103 ALA A O 1
ATOM 851 N N . LEU A 1 104 ? -15.958 9.005 32.916 1.00 76.38 104 LEU A N 1
ATOM 852 C CA . LEU A 1 104 ? -16.822 8.015 33.557 1.00 76.38 104 LEU A CA 1
ATOM 853 C C . LEU A 1 104 ? -16.096 7.315 34.710 1.00 76.38 104 LEU A C 1
ATOM 855 O O . LEU A 1 104 ? -16.672 7.195 35.786 1.00 76.38 104 LEU A O 1
ATOM 859 N N . CYS A 1 105 ? -14.844 6.888 34.512 1.00 77.25 105 CYS A N 1
ATOM 860 C CA . CYS A 1 105 ? -14.052 6.278 35.579 1.00 77.25 105 CYS A CA 1
ATOM 861 C C . CYS A 1 105 ? -13.931 7.231 36.775 1.00 77.25 105 CYS 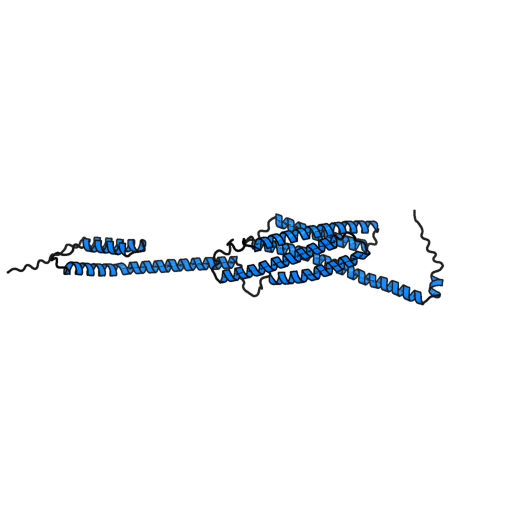A C 1
ATOM 863 O O . CYS A 1 105 ? -14.298 6.841 37.872 1.00 77.25 105 CYS A O 1
ATOM 865 N N . PHE A 1 106 ? -13.531 8.491 36.579 1.00 78.56 106 PHE A N 1
ATOM 866 C CA . PHE A 1 106 ? -13.438 9.476 37.662 1.00 78.56 106 PHE A CA 1
ATOM 867 C C . PHE A 1 106 ? -14.785 9.768 38.332 1.00 78.56 106 PHE A C 1
ATOM 869 O O . PHE A 1 106 ? -14.830 9.876 39.552 1.00 78.56 106 PHE A O 1
ATOM 876 N N . ALA A 1 107 ? -15.886 9.831 37.577 1.00 76.50 107 ALA A N 1
ATOM 877 C CA . ALA A 1 107 ? -17.216 10.023 38.157 1.00 76.50 107 ALA A CA 1
ATOM 878 C C . ALA A 1 107 ? -17.626 8.869 39.091 1.00 76.50 107 ALA A C 1
ATOM 880 O O . ALA A 1 107 ? -18.288 9.110 40.097 1.00 76.50 107 ALA A O 1
ATOM 881 N N . TRP A 1 108 ? -17.196 7.638 38.791 1.00 69.06 108 TRP A N 1
ATOM 882 C CA . TRP A 1 108 ? -17.369 6.485 39.681 1.00 69.06 108 TRP A CA 1
ATOM 883 C C . TRP A 1 108 ? -16.487 6.547 40.934 1.00 69.06 108 TRP A C 1
ATOM 885 O O . TRP A 1 108 ? -16.860 5.986 41.960 1.00 69.06 108 TRP A O 1
ATOM 895 N N . LEU A 1 109 ? -15.333 7.217 40.866 1.00 70.88 109 LEU A N 1
ATOM 896 C CA . LEU A 1 109 ? -14.403 7.353 41.992 1.00 70.88 109 LEU A CA 1
ATOM 897 C C . LEU A 1 109 ? -14.794 8.449 42.977 1.00 70.88 109 LEU A C 1
ATOM 899 O O . LEU A 1 109 ? -14.536 8.318 44.168 1.00 70.88 109 LEU A O 1
ATOM 903 N N . ASP A 1 110 ? -15.394 9.522 42.476 1.00 70.50 110 ASP A N 1
ATOM 904 C CA . ASP A 1 110 ? -15.599 10.763 43.226 1.00 70.50 110 ASP A CA 1
ATOM 905 C C . ASP A 1 110 ? -16.976 10.824 43.928 1.00 70.50 110 ASP A C 1
ATOM 907 O O . ASP A 1 110 ? -17.470 11.900 44.246 1.00 70.50 110 ASP A O 1
ATOM 911 N N . PHE A 1 111 ? -17.628 9.666 44.145 1.00 62.16 111 PHE A N 1
ATOM 912 C CA . PHE A 1 111 ? -18.963 9.527 44.769 1.00 62.16 111 PHE A CA 1
ATOM 913 C C . PHE A 1 111 ? -20.006 10.533 44.235 1.00 62.16 111 PHE A C 1
ATOM 915 O O . PHE A 1 111 ? -20.805 11.105 44.979 1.00 62.16 111 PHE A O 1
ATOM 922 N N . VAL A 1 112 ? -19.981 10.774 42.924 1.00 61.50 112 VAL A N 1
ATOM 923 C CA . VAL A 1 112 ? -20.795 11.795 42.257 1.00 61.50 112 VAL A CA 1
ATOM 924 C C . VAL A 1 112 ? -22.267 11.366 42.180 1.00 61.50 112 VAL A C 1
ATOM 926 O O . VAL A 1 112 ? -22.569 10.182 42.049 1.00 61.50 112 VAL A O 1
ATOM 929 N N . ASP A 1 113 ? -23.190 12.339 42.191 1.00 74.69 113 ASP A N 1
ATOM 930 C CA . ASP A 1 113 ? -24.627 12.142 41.943 1.00 74.69 113 ASP A CA 1
ATOM 931 C C . ASP A 1 113 ? -24.908 11.132 40.812 1.00 74.69 113 ASP A C 1
ATOM 933 O O . ASP A 1 113 ? -24.475 11.322 39.668 1.00 74.69 113 ASP A O 1
ATOM 937 N N . LEU A 1 114 ? -25.736 10.119 41.103 1.00 74.75 114 LEU A N 1
ATOM 938 C CA . LEU A 1 114 ? -26.149 9.060 40.165 1.00 74.75 114 LEU A CA 1
ATOM 939 C C . LEU A 1 114 ? -26.665 9.617 38.826 1.00 74.75 114 LEU A C 1
ATOM 941 O O . LEU A 1 114 ? -26.329 9.105 37.762 1.00 74.75 114 LEU A O 1
ATOM 945 N N . LYS A 1 115 ? -27.392 10.743 38.855 1.00 79.25 115 LYS A N 1
ATOM 946 C CA . LYS A 1 115 ? -27.891 11.418 37.640 1.00 79.25 115 LYS A CA 1
ATOM 947 C C . LYS A 1 115 ? -26.766 11.882 36.708 1.00 79.25 115 LYS A C 1
ATOM 949 O O . LYS A 1 115 ? -26.923 11.871 35.486 1.00 79.25 115 LYS A O 1
ATOM 954 N N . ARG A 1 116 ? -25.633 12.318 37.267 1.00 76.19 116 ARG A N 1
ATOM 955 C CA . ARG A 1 116 ? -24.476 12.765 36.485 1.00 76.19 116 ARG A CA 1
ATOM 956 C C . ARG A 1 116 ? -23.758 11.567 35.868 1.00 76.19 116 ARG A C 1
ATOM 958 O O . ARG A 1 116 ? -23.401 11.639 34.696 1.00 76.19 116 ARG A O 1
ATOM 965 N N . ILE A 1 117 ? -23.645 10.460 36.603 1.00 73.44 117 ILE A N 1
ATOM 966 C CA . ILE A 1 117 ? -23.113 9.188 36.093 1.00 73.44 117 ILE A CA 1
ATOM 967 C C . ILE A 1 117 ? -23.965 8.685 34.918 1.00 73.44 117 ILE A C 1
ATOM 969 O O . ILE A 1 117 ? -23.413 8.396 33.855 1.00 73.44 117 ILE A O 1
ATOM 973 N N . ASP A 1 118 ? -25.295 8.684 35.054 1.00 75.62 118 ASP A N 1
ATOM 974 C CA . ASP A 1 118 ? -26.218 8.246 33.997 1.00 75.62 118 ASP A CA 1
ATOM 975 C C . ASP A 1 118 ? -26.108 9.108 32.732 1.00 75.62 118 ASP A C 1
ATOM 977 O O . ASP A 1 118 ? -26.042 8.582 31.619 1.00 75.62 118 ASP A O 1
ATOM 981 N N . SER A 1 119 ? -26.027 10.436 32.879 1.00 78.31 119 SER A N 1
ATOM 982 C CA . SER A 1 119 ? -25.859 11.332 31.725 1.00 78.31 119 SER A CA 1
ATOM 983 C C . SER A 1 119 ? -24.527 11.125 30.992 1.00 78.31 119 SER A C 1
ATOM 985 O O . SER A 1 119 ? -24.507 11.087 29.759 1.00 78.31 119 SER A O 1
ATOM 987 N N . ILE A 1 120 ? -23.421 10.924 31.720 1.00 78.25 120 ILE A N 1
ATOM 988 C CA . ILE A 1 120 ? -22.103 10.633 31.130 1.00 78.25 120 ILE A CA 1
ATOM 989 C C . ILE A 1 120 ? -22.119 9.257 30.452 1.00 78.25 120 ILE A C 1
ATOM 991 O O . ILE A 1 120 ? -21.602 9.108 29.342 1.00 78.25 120 ILE A O 1
ATOM 995 N N . ALA A 1 121 ? -22.745 8.258 31.075 1.00 75.94 121 ALA A N 1
ATOM 996 C CA . ALA A 1 121 ? -22.887 6.920 30.515 1.00 75.94 121 ALA A CA 1
ATOM 997 C C . ALA A 1 121 ? -23.729 6.922 29.229 1.00 75.94 121 ALA A C 1
ATOM 999 O O . ALA A 1 121 ? -23.345 6.282 28.247 1.00 75.94 121 ALA A O 1
ATOM 1000 N N . ALA A 1 122 ? -24.825 7.685 29.187 1.00 78.62 122 ALA A N 1
ATOM 1001 C CA . ALA A 1 122 ? -25.647 7.862 27.992 1.00 78.62 122 ALA A CA 1
ATOM 1002 C C . ALA A 1 122 ? -24.877 8.568 26.860 1.00 78.62 122 ALA A C 1
ATOM 1004 O O . ALA A 1 122 ? -24.904 8.109 25.715 1.00 78.62 122 ALA A O 1
ATOM 1005 N N . ALA A 1 123 ? -24.130 9.633 27.176 1.00 80.00 123 ALA A N 1
ATOM 1006 C CA . ALA A 1 123 ? -23.297 10.343 26.203 1.00 80.00 123 ALA A CA 1
ATOM 1007 C C . ALA A 1 123 ? -22.191 9.441 25.626 1.00 80.00 123 ALA A C 1
ATOM 1009 O O . ALA A 1 123 ? -22.028 9.355 24.408 1.00 80.00 123 ALA A O 1
ATOM 1010 N N . ARG A 1 124 ? -21.487 8.695 26.488 1.00 82.56 124 ARG A N 1
ATOM 1011 C CA . ARG A 1 124 ? -20.505 7.680 26.077 1.00 82.56 124 ARG A CA 1
ATOM 1012 C C . ARG A 1 124 ? -21.142 6.604 25.211 1.00 82.56 124 ARG A C 1
ATOM 1014 O O . ARG A 1 124 ? -20.581 6.223 24.190 1.00 82.56 124 ARG A O 1
ATOM 1021 N N . SER A 1 125 ? -22.320 6.136 25.606 1.00 80.50 125 SER A N 1
ATOM 1022 C CA . SER A 1 125 ? -23.053 5.090 24.908 1.00 80.50 125 SER A CA 1
ATOM 1023 C C . SER A 1 125 ? -23.355 5.469 23.456 1.00 80.50 125 SER A C 1
ATOM 1025 O O . SER A 1 125 ? -23.070 4.676 22.553 1.00 80.50 125 SER A O 1
ATOM 1027 N N . GLY A 1 126 ? -23.868 6.686 23.245 1.00 82.75 126 GLY A N 1
ATOM 1028 C CA . GLY A 1 126 ? -24.136 7.238 21.917 1.00 82.75 126 GLY A CA 1
ATOM 1029 C C . GLY A 1 126 ? -22.861 7.481 21.110 1.00 82.75 126 GLY A C 1
ATOM 1030 O O . GLY A 1 126 ? -22.808 7.144 19.927 1.00 82.75 126 GLY A O 1
ATOM 1031 N N . PHE A 1 127 ? -21.808 7.991 21.755 1.00 85.06 127 PHE A N 1
ATOM 1032 C CA . PHE A 1 127 ? -20.527 8.220 21.091 1.00 85.06 127 PHE A CA 1
ATOM 1033 C C . PHE A 1 127 ? -19.851 6.916 20.645 1.00 85.06 127 PHE A C 1
ATOM 1035 O O . PHE A 1 127 ? -19.342 6.849 19.531 1.00 85.06 127 PHE A O 1
ATOM 1042 N N . ASP A 1 128 ? -19.894 5.859 21.461 1.00 82.94 128 ASP A N 1
ATOM 1043 C CA . ASP A 1 128 ? -19.337 4.546 21.111 1.00 82.94 128 ASP A CA 1
ATOM 1044 C C . ASP A 1 128 ? -20.004 3.960 19.855 1.00 82.94 128 ASP A C 1
ATOM 1046 O O . ASP A 1 128 ? -19.317 3.366 19.025 1.00 82.94 128 ASP A O 1
ATOM 1050 N N . ILE A 1 129 ? -21.322 4.151 19.691 1.00 85.94 129 ILE A N 1
ATOM 1051 C CA . ILE A 1 129 ? -22.049 3.741 18.475 1.00 85.94 129 ILE A CA 1
ATOM 1052 C C . ILE A 1 129 ? -21.553 4.552 17.281 1.00 85.94 129 ILE A C 1
ATOM 1054 O O . ILE A 1 129 ? -21.168 3.975 16.266 1.00 85.94 129 ILE A O 1
ATOM 1058 N N . ALA A 1 130 ? -21.542 5.882 17.402 1.00 88.12 130 ALA A N 1
ATOM 1059 C CA . ALA A 1 130 ? -21.128 6.764 16.316 1.00 88.12 130 ALA A CA 1
ATOM 1060 C C . ALA A 1 130 ? -19.686 6.475 15.871 1.00 88.12 130 ALA A C 1
ATOM 1062 O O . ALA A 1 130 ? -19.422 6.345 14.677 1.00 88.12 130 ALA A O 1
ATOM 1063 N N . PHE A 1 131 ? -18.772 6.301 16.828 1.00 86.75 131 PHE A N 1
ATOM 1064 C CA . PHE A 1 131 ? -17.387 5.931 16.563 1.00 86.75 131 PHE A CA 1
ATOM 1065 C C . PHE A 1 131 ? -17.291 4.585 15.841 1.00 86.75 131 PHE A C 1
ATOM 1067 O O . PHE A 1 131 ? -16.629 4.511 14.810 1.00 86.75 131 PHE A O 1
ATOM 1074 N N . ALA A 1 132 ? -17.966 3.540 16.337 1.00 88.12 132 ALA A N 1
ATOM 1075 C CA . ALA A 1 132 ? -17.938 2.215 15.714 1.00 88.12 132 ALA A CA 1
ATOM 1076 C C . ALA A 1 132 ? -18.480 2.246 14.275 1.00 88.12 132 ALA A C 1
ATOM 1078 O O . ALA A 1 132 ? -17.910 1.616 13.388 1.00 88.12 132 ALA A O 1
ATOM 1079 N N . VAL A 1 133 ? -19.536 3.025 14.020 1.00 90.62 133 VAL A N 1
ATOM 1080 C CA . VAL A 1 133 ? -20.117 3.190 12.679 1.00 90.62 133 VAL A CA 1
ATOM 1081 C C . VAL A 1 133 ? -19.164 3.932 11.741 1.00 90.62 133 VAL A C 1
ATOM 1083 O O . VAL A 1 133 ? -18.935 3.469 10.626 1.00 90.62 133 VAL A O 1
ATOM 1086 N N . ILE A 1 134 ? -18.576 5.052 12.176 1.00 89.19 134 ILE A N 1
ATOM 1087 C CA . ILE A 1 134 ? -17.597 5.805 11.371 1.00 89.19 134 ILE A CA 1
ATOM 1088 C C . ILE A 1 134 ? -16.375 4.934 11.072 1.00 89.19 134 ILE A C 1
ATOM 1090 O O . ILE A 1 134 ? -15.918 4.882 9.930 1.00 89.19 134 ILE A O 1
ATOM 1094 N N . TYR A 1 135 ? -15.879 4.222 12.086 1.00 88.06 135 TYR A N 1
ATOM 1095 C CA . TYR A 1 135 ? -14.776 3.280 11.955 1.00 88.06 135 TYR A CA 1
ATOM 1096 C C . TYR A 1 135 ? -15.107 2.206 10.915 1.00 88.06 135 TYR A C 1
ATOM 1098 O O . TYR A 1 135 ? -14.357 2.034 9.958 1.00 88.06 135 TYR A O 1
ATOM 1106 N N . PHE A 1 136 ? -16.270 1.561 11.026 1.00 91.69 136 PHE A N 1
ATOM 1107 C CA . PHE A 1 136 ? -16.736 0.569 10.061 1.00 91.69 136 PHE A CA 1
ATOM 1108 C C . PHE A 1 136 ? -16.800 1.122 8.634 1.00 91.69 136 PHE A C 1
ATOM 1110 O O . PHE A 1 136 ? -16.213 0.529 7.730 1.00 91.69 136 PHE A O 1
ATOM 1117 N N . ILE A 1 137 ? -17.414 2.288 8.424 1.00 91.12 137 ILE A N 1
ATOM 1118 C CA . ILE A 1 137 ? -17.481 2.917 7.097 1.00 91.12 137 ILE A CA 1
ATOM 1119 C C . ILE A 1 137 ? -16.071 3.163 6.541 1.00 91.12 137 ILE A C 1
ATOM 1121 O O . ILE A 1 137 ? -15.807 2.831 5.386 1.00 91.12 137 ILE A O 1
ATOM 1125 N N . ALA A 1 138 ? -15.143 3.674 7.355 1.00 87.25 138 ALA A N 1
ATOM 1126 C CA . ALA A 1 138 ? -13.756 3.881 6.940 1.00 87.25 138 ALA A CA 1
ATOM 1127 C C . ALA A 1 138 ? -13.065 2.562 6.546 1.00 87.25 138 ALA A C 1
ATOM 1129 O O . ALA A 1 138 ? -12.420 2.498 5.498 1.00 87.25 138 ALA A O 1
ATOM 1130 N N . THR A 1 139 ? -13.241 1.494 7.336 1.00 89.12 139 THR A N 1
ATOM 1131 C CA . THR A 1 139 ? -12.677 0.167 7.023 1.00 89.12 139 THR A CA 1
ATOM 1132 C C . THR A 1 139 ? -13.235 -0.417 5.723 1.00 89.12 139 THR A C 1
ATOM 1134 O O . THR A 1 139 ? -12.473 -0.961 4.920 1.00 89.12 139 THR A O 1
ATOM 1137 N N . VAL A 1 140 ? -14.536 -0.242 5.469 1.00 90.81 140 VAL A N 1
ATOM 1138 C CA . VAL A 1 140 ? -15.195 -0.697 4.238 1.00 90.81 140 VAL A CA 1
ATOM 1139 C C . VAL A 1 140 ? -14.660 0.069 3.036 1.00 90.81 140 VAL A C 1
ATOM 1141 O O . VAL A 1 140 ? -14.289 -0.557 2.048 1.00 90.81 140 VAL A O 1
ATOM 1144 N N . LEU A 1 141 ? -14.544 1.398 3.121 1.00 88.06 141 LEU A N 1
ATOM 1145 C CA . LEU A 1 141 ? -13.992 2.212 2.034 1.00 88.06 141 LEU A CA 1
ATOM 1146 C C . LEU A 1 141 ? -12.555 1.804 1.683 1.00 88.06 141 LEU A C 1
ATOM 1148 O O . LEU A 1 141 ? -12.240 1.652 0.504 1.00 88.06 141 LEU A O 1
ATOM 1152 N N . ILE A 1 142 ? -11.707 1.572 2.690 1.00 85.25 142 ILE A N 1
ATOM 1153 C CA . ILE A 1 142 ? -10.331 1.085 2.497 1.00 85.25 142 ILE A CA 1
ATOM 1154 C C . ILE A 1 142 ? -10.326 -0.288 1.830 1.00 85.25 142 ILE A C 1
ATOM 1156 O O . ILE A 1 142 ? -9.608 -0.502 0.856 1.00 85.25 142 ILE A O 1
ATOM 1160 N N . THR A 1 143 ? -11.150 -1.209 2.326 1.00 87.38 143 THR A N 1
ATOM 1161 C CA . THR A 1 143 ? -11.212 -2.576 1.800 1.00 87.38 143 THR A CA 1
ATOM 1162 C C . THR A 1 143 ? -11.723 -2.594 0.364 1.00 87.38 143 THR A C 1
ATOM 1164 O O . THR A 1 143 ? -11.142 -3.277 -0.473 1.00 87.38 143 THR A O 1
ATOM 1167 N N . CYS A 1 144 ? -12.749 -1.804 0.039 1.00 86.31 144 CYS A N 1
ATOM 1168 C CA . CYS A 1 144 ? -13.248 -1.655 -1.327 1.00 86.31 144 CYS A CA 1
ATOM 1169 C C . CYS A 1 144 ? -12.203 -1.028 -2.257 1.00 86.31 144 CYS A C 1
ATOM 1171 O O . CYS A 1 144 ? -12.040 -1.503 -3.378 1.00 86.31 144 CYS A O 1
ATOM 1173 N N . ALA A 1 145 ? -11.478 0.001 -1.803 1.00 81.69 145 ALA A N 1
ATOM 1174 C CA . ALA A 1 145 ? -10.413 0.622 -2.589 1.00 81.69 145 ALA A CA 1
ATOM 1175 C C . ALA A 1 145 ? -9.292 -0.379 -2.910 1.00 81.69 145 ALA A C 1
ATOM 1177 O O . ALA A 1 145 ? -8.912 -0.523 -4.069 1.00 81.69 145 ALA A O 1
ATOM 1178 N N . LEU A 1 146 ? -8.836 -1.133 -1.905 1.00 78.88 146 LEU A N 1
ATOM 1179 C CA . LEU A 1 146 ? -7.830 -2.185 -2.069 1.00 78.88 146 LEU A CA 1
ATOM 1180 C C . LEU A 1 146 ? -8.321 -3.345 -2.947 1.00 78.88 146 LEU A C 1
ATOM 1182 O O . LEU A 1 146 ? -7.536 -3.944 -3.679 1.00 78.88 146 LEU A O 1
ATOM 1186 N N . TRP A 1 147 ? -9.612 -3.683 -2.877 1.00 79.75 147 TRP A N 1
ATOM 1187 C CA . TRP A 1 147 ? -10.190 -4.771 -3.664 1.00 79.75 147 TRP A CA 1
ATOM 1188 C C . TRP A 1 147 ? -10.339 -4.407 -5.142 1.00 79.75 147 TRP A C 1
ATOM 1190 O O . TRP A 1 147 ? -9.991 -5.212 -5.998 1.00 79.75 147 TRP A O 1
ATOM 1200 N N . LEU A 1 148 ? -10.808 -3.195 -5.454 1.00 69.88 148 LEU A N 1
ATOM 1201 C CA . LEU A 1 148 ? -10.917 -2.714 -6.837 1.00 69.88 148 LEU A CA 1
ATOM 1202 C C . LEU A 1 148 ? -9.544 -2.578 -7.506 1.00 69.88 148 LEU A C 1
ATOM 1204 O O . LEU A 1 148 ? -9.404 -2.829 -8.700 1.00 69.88 148 LEU A O 1
ATOM 1208 N N . GLU A 1 149 ? -8.514 -2.230 -6.736 1.00 63.38 149 GLU A N 1
ATOM 1209 C CA . GLU A 1 149 ? -7.135 -2.177 -7.228 1.00 63.38 149 GLU A CA 1
ATOM 1210 C C . GLU A 1 149 ? -6.536 -3.566 -7.506 1.00 63.38 149 GLU A C 1
ATOM 1212 O O . GLU A 1 149 ? -5.550 -3.673 -8.232 1.00 63.38 149 GLU A O 1
ATOM 1217 N N . ARG A 1 150 ? -7.148 -4.649 -7.009 1.00 61.56 150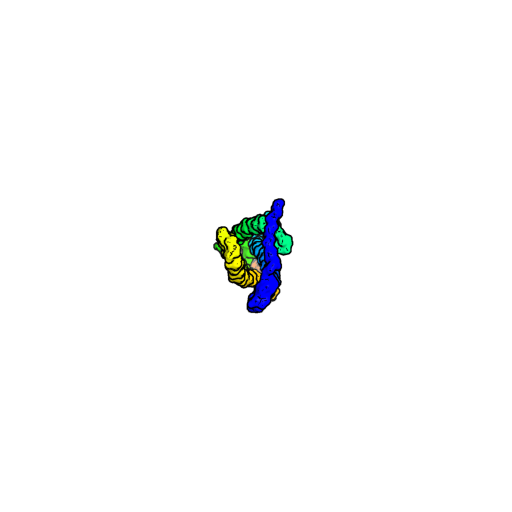 ARG A N 1
ATOM 1218 C CA . ARG A 1 150 ? -6.689 -6.029 -7.229 1.00 61.56 150 ARG A CA 1
ATOM 1219 C C . ARG A 1 150 ? -6.907 -6.522 -8.664 1.00 61.56 150 ARG A C 1
ATOM 1221 O O . ARG A 1 150 ? -6.217 -7.453 -9.074 1.00 61.56 150 ARG A O 1
ATOM 1228 N N . GLU A 1 151 ? -7.881 -5.964 -9.387 1.00 55.19 151 GLU A N 1
ATOM 1229 C CA . GLU A 1 151 ? -8.548 -6.704 -10.465 1.00 55.19 151 GLU A CA 1
ATOM 1230 C C . GLU A 1 151 ? -8.047 -6.453 -11.891 1.00 55.19 151 GLU A C 1
ATOM 1232 O O . GLU A 1 151 ? -8.445 -7.235 -12.726 1.00 55.19 151 GLU A O 1
ATOM 1237 N N . ASP A 1 152 ? -7.175 -5.469 -12.184 1.00 49.00 152 ASP A N 1
ATOM 1238 C CA . ASP A 1 152 ? -6.322 -5.424 -13.413 1.00 49.00 152 ASP A CA 1
ATOM 1239 C C . ASP A 1 152 ? -5.628 -4.058 -13.628 1.00 49.00 152 ASP A C 1
ATOM 1241 O O . ASP A 1 152 ? -4.608 -3.951 -14.316 1.00 49.00 152 ASP A O 1
ATOM 1245 N N . THR A 1 153 ? -6.112 -2.986 -12.997 1.00 48.41 153 THR A N 1
ATOM 1246 C CA . THR A 1 153 ? -5.582 -1.616 -13.163 1.00 48.41 153 THR A CA 1
ATOM 1247 C C . THR A 1 153 ? -4.219 -1.370 -12.512 1.00 48.41 153 THR A C 1
ATOM 1249 O O . THR A 1 153 ? -3.567 -0.375 -12.832 1.00 48.41 153 THR A O 1
ATOM 1252 N N . PHE A 1 154 ? -3.753 -2.285 -11.659 1.00 47.09 154 PHE A N 1
ATOM 1253 C CA . PHE A 1 154 ? -2.409 -2.269 -11.067 1.00 47.09 154 PHE A CA 1
ATOM 1254 C C . PHE A 1 154 ? -1.363 -3.037 -11.897 1.00 47.09 154 PHE A C 1
ATOM 1256 O O . PHE A 1 154 ? -0.160 -2.894 -11.681 1.00 47.09 154 PHE A O 1
ATOM 1263 N N . LEU A 1 155 ? -1.806 -3.877 -12.842 1.00 41.97 155 LEU A N 1
ATOM 1264 C CA . LEU A 1 155 ? -0.929 -4.727 -13.657 1.00 41.97 155 LEU A CA 1
ATOM 1265 C C . LEU A 1 155 ? -0.558 -4.097 -15.005 1.00 41.97 155 LEU A C 1
ATOM 1267 O O . LEU A 1 155 ? 0.450 -4.506 -15.598 1.00 41.97 155 LEU A O 1
ATOM 1271 N N . GLY A 1 156 ? -1.311 -3.086 -15.449 1.00 43.47 156 GLY A N 1
ATOM 1272 C CA . GLY A 1 156 ? -0.882 -2.167 -16.501 1.00 43.47 156 GLY A CA 1
ATOM 1273 C C . GLY A 1 156 ? 0.285 -1.299 -16.014 1.00 43.47 156 GLY A C 1
ATOM 1274 O O . GLY A 1 156 ? 0.343 -0.976 -14.827 1.00 43.47 156 GLY A O 1
ATOM 1275 N N . PRO A 1 157 ? 1.242 -0.926 -16.879 1.00 43.22 157 PRO A N 1
ATOM 1276 C CA . PRO A 1 157 ? 2.391 -0.133 -16.470 1.00 43.22 157 PRO A CA 1
ATOM 1277 C C . PRO A 1 157 ? 1.934 1.297 -16.155 1.00 43.22 157 PRO A C 1
ATOM 1279 O O . PRO A 1 157 ? 1.986 2.187 -17.000 1.00 43.22 157 PRO A O 1
ATOM 1282 N N . ARG A 1 158 ? 1.489 1.540 -14.922 1.00 55.75 158 ARG A N 1
ATOM 1283 C CA . ARG A 1 158 ? 1.804 2.811 -14.279 1.00 55.75 158 ARG A CA 1
ATOM 1284 C C . ARG A 1 158 ? 3.244 2.687 -13.803 1.00 55.75 158 ARG A C 1
ATOM 1286 O O . ARG A 1 158 ? 3.631 1.640 -13.285 1.00 55.75 158 ARG A O 1
ATOM 1293 N N . GLU A 1 159 ? 4.041 3.707 -14.121 1.00 53.12 159 GLU A N 1
ATOM 1294 C CA . GLU A 1 159 ? 5.423 3.886 -13.652 1.00 53.12 159 GLU A CA 1
ATOM 1295 C C . GLU A 1 159 ? 5.449 3.404 -12.189 1.00 53.12 159 GLU A C 1
ATOM 1297 O O . GLU A 1 159 ? 4.596 3.887 -11.435 1.00 53.12 159 GLU A O 1
ATOM 1302 N N . PRO A 1 160 ? 6.194 2.331 -11.831 1.00 55.66 160 PRO A N 1
ATOM 1303 C CA . PRO A 1 160 ? 7.563 2.019 -12.257 1.00 55.66 160 PRO A CA 1
ATOM 1304 C C . PRO A 1 160 ? 7.823 0.697 -13.015 1.00 55.66 160 PRO A C 1
ATOM 1306 O O . PRO A 1 160 ? 8.911 0.125 -12.945 1.00 55.66 160 PRO A O 1
ATOM 1309 N N . PHE A 1 161 ? 6.841 0.125 -13.714 1.00 62.34 161 PHE A N 1
ATOM 1310 C CA . PHE A 1 161 ? 7.031 -1.188 -14.363 1.00 62.34 161 PHE A CA 1
ATOM 1311 C C . PHE A 1 161 ? 7.245 -1.117 -15.880 1.00 62.34 161 PHE A C 1
ATOM 1313 O O . PHE A 1 161 ? 6.765 -1.997 -16.599 1.00 62.34 161 PHE A O 1
ATOM 1320 N N . LYS A 1 162 ? 7.953 -0.098 -16.393 1.00 66.69 162 LYS A N 1
ATOM 1321 C CA . LYS A 1 162 ? 8.214 0.019 -17.844 1.00 66.69 162 LYS A CA 1
ATOM 1322 C C . LYS A 1 162 ? 9.012 -1.170 -18.389 1.00 66.69 162 LYS A C 1
ATOM 1324 O O . LYS A 1 162 ? 8.725 -1.654 -19.480 1.00 66.69 162 LYS A O 1
ATOM 1329 N N . HIS A 1 163 ? 9.937 -1.704 -17.592 1.00 70.38 163 HIS A N 1
ATOM 1330 C CA . HIS A 1 163 ? 10.811 -2.827 -17.959 1.00 70.38 163 HIS A CA 1
ATOM 1331 C C . HIS A 1 163 ? 10.307 -4.165 -17.408 1.00 70.38 163 HIS A C 1
ATOM 1333 O O . HIS A 1 163 ? 11.050 -4.926 -16.798 1.00 70.38 163 HIS A O 1
ATOM 1339 N N . ILE A 1 164 ? 9.018 -4.462 -17.598 1.00 67.75 164 ILE A N 1
ATOM 1340 C CA . ILE A 1 164 ? 8.352 -5.649 -17.025 1.00 67.75 164 ILE A CA 1
ATOM 1341 C C . ILE A 1 164 ? 8.996 -6.994 -17.423 1.00 67.75 164 ILE A C 1
ATOM 1343 O O . ILE A 1 164 ? 8.830 -7.995 -16.726 1.00 67.75 164 ILE A O 1
ATOM 1347 N N . ASN A 1 165 ? 9.711 -7.018 -18.550 1.00 75.94 165 ASN A N 1
ATOM 1348 C CA . ASN A 1 165 ? 10.368 -8.214 -19.073 1.00 75.94 165 ASN A CA 1
ATOM 1349 C C . ASN A 1 165 ? 11.693 -8.525 -18.363 1.00 75.94 165 ASN A C 1
ATOM 1351 O O . ASN A 1 165 ? 12.197 -9.639 -18.504 1.00 75.94 165 ASN A O 1
ATOM 1355 N N . ASP A 1 166 ? 12.242 -7.582 -17.592 1.00 80.62 166 ASP A N 1
ATOM 1356 C CA . ASP A 1 166 ? 13.439 -7.811 -16.790 1.00 80.62 166 ASP A CA 1
ATOM 1357 C C . ASP A 1 166 ? 13.136 -8.805 -15.641 1.00 80.62 166 ASP A C 1
ATOM 1359 O O . ASP A 1 166 ? 12.113 -8.670 -14.951 1.00 80.62 166 ASP A O 1
ATOM 1363 N N . PRO A 1 167 ? 13.979 -9.834 -15.422 1.00 84.69 167 PRO A N 1
ATOM 1364 C CA . PRO A 1 167 ? 13.737 -10.862 -14.410 1.00 84.69 167 PRO A CA 1
ATOM 1365 C C . PRO A 1 167 ? 13.702 -10.313 -12.977 1.00 84.69 167 PRO A C 1
ATOM 1367 O O . PRO A 1 167 ? 12.899 -10.795 -12.167 1.00 84.69 167 PRO A O 1
ATOM 1370 N N . ASP A 1 168 ? 14.517 -9.302 -12.665 1.00 82.56 168 ASP A N 1
ATOM 1371 C CA . ASP A 1 168 ? 14.543 -8.672 -11.344 1.00 82.56 168 ASP A CA 1
ATOM 1372 C C . ASP A 1 168 ? 13.252 -7.881 -11.126 1.00 82.56 168 ASP A C 1
ATOM 1374 O O . ASP A 1 168 ? 12.637 -7.938 -10.054 1.00 82.56 168 ASP A O 1
ATOM 1378 N N . MET A 1 169 ? 12.765 -7.232 -12.184 1.00 80.25 169 MET A N 1
ATOM 1379 C CA . MET A 1 169 ? 11.520 -6.477 -12.136 1.00 80.25 169 MET A CA 1
ATOM 1380 C C . MET A 1 169 ? 10.283 -7.374 -12.023 1.00 80.25 169 MET A C 1
ATOM 1382 O O . MET A 1 169 ? 9.353 -7.079 -11.264 1.00 80.25 169 MET A O 1
ATOM 1386 N N . LYS A 1 170 ? 10.292 -8.529 -12.694 1.00 82.06 170 LYS A N 1
ATOM 1387 C CA . LYS A 1 170 ? 9.249 -9.554 -12.556 1.00 82.06 170 LYS A CA 1
ATOM 1388 C C . LYS A 1 170 ? 9.195 -10.126 -11.136 1.00 82.06 170 LYS A C 1
ATOM 1390 O O . LYS A 1 170 ? 8.101 -10.306 -10.597 1.00 82.06 170 LYS A O 1
ATOM 1395 N N . ARG A 1 171 ? 10.353 -10.384 -10.515 1.00 82.81 171 ARG A N 1
ATOM 1396 C CA . ARG A 1 171 ? 10.432 -10.849 -9.119 1.00 82.81 171 ARG A CA 1
ATOM 1397 C C . ARG A 1 171 ? 9.905 -9.787 -8.152 1.00 82.81 171 ARG A C 1
ATOM 1399 O O . ARG A 1 171 ? 9.111 -10.118 -7.274 1.00 82.81 171 ARG A O 1
ATOM 1406 N N . CYS A 1 172 ? 10.290 -8.528 -8.357 1.00 79.44 172 CYS A N 1
ATOM 1407 C CA . CYS A 1 172 ? 9.807 -7.394 -7.572 1.00 79.44 172 CYS A CA 1
ATOM 1408 C C . CYS A 1 172 ? 8.276 -7.261 -7.660 1.00 79.44 172 CYS A C 1
ATOM 1410 O O . CYS A 1 172 ? 7.593 -7.239 -6.637 1.00 79.44 172 CYS A O 1
ATOM 1412 N N . ARG A 1 173 ? 7.711 -7.290 -8.875 1.00 78.31 173 ARG A N 1
ATOM 1413 C CA . ARG A 1 173 ? 6.257 -7.252 -9.102 1.00 78.31 173 ARG A CA 1
ATOM 1414 C C . ARG A 1 173 ? 5.522 -8.373 -8.365 1.00 78.31 173 ARG A C 1
ATOM 1416 O O . ARG A 1 173 ? 4.499 -8.123 -7.733 1.00 78.31 173 ARG A O 1
ATOM 1423 N N . GLU A 1 174 ? 6.023 -9.603 -8.450 1.00 81.31 174 GLU A N 1
ATOM 1424 C CA . GLU A 1 174 ? 5.390 -10.747 -7.789 1.00 81.31 174 GLU A CA 1
ATOM 1425 C C . GLU A 1 174 ? 5.416 -10.613 -6.259 1.00 81.31 174 GLU A C 1
ATOM 1427 O O . GLU A 1 174 ? 4.449 -10.980 -5.592 1.00 81.31 174 GLU A O 1
ATOM 1432 N N . ARG A 1 175 ? 6.479 -10.030 -5.693 1.00 79.75 175 ARG A N 1
ATOM 1433 C CA . ARG A 1 175 ? 6.551 -9.721 -4.260 1.00 79.75 175 ARG A CA 1
ATOM 1434 C C . ARG A 1 175 ? 5.484 -8.701 -3.856 1.00 79.75 175 ARG A C 1
ATOM 1436 O O . ARG A 1 175 ? 4.665 -9.011 -2.995 1.00 79.75 175 ARG A O 1
ATOM 1443 N N . PHE A 1 176 ? 5.423 -7.551 -4.530 1.00 77.25 176 PHE A N 1
ATOM 1444 C CA . PHE A 1 176 ? 4.404 -6.525 -4.260 1.00 77.25 176 PHE A CA 1
ATOM 1445 C C . PHE A 1 176 ? 2.981 -7.053 -4.432 1.00 77.25 176 PHE A C 1
ATOM 1447 O O . PHE A 1 176 ? 2.086 -6.685 -3.677 1.00 77.25 176 PHE A O 1
ATOM 1454 N N . ARG A 1 177 ? 2.760 -7.962 -5.387 1.00 79.31 177 ARG A N 1
ATOM 1455 C CA . ARG A 1 177 ? 1.473 -8.647 -5.535 1.00 79.31 177 ARG A CA 1
ATOM 1456 C C . ARG A 1 177 ? 1.115 -9.450 -4.281 1.00 79.31 177 ARG A C 1
ATOM 1458 O O . ARG A 1 177 ? -0.026 -9.378 -3.830 1.00 79.31 177 ARG A O 1
ATOM 1465 N N . ARG A 1 178 ? 2.053 -10.218 -3.718 1.00 83.06 178 ARG A N 1
ATOM 1466 C CA . ARG A 1 178 ? 1.816 -10.991 -2.484 1.00 83.06 178 ARG A CA 1
ATOM 1467 C C . ARG A 1 178 ? 1.590 -10.085 -1.279 1.00 83.06 178 ARG A C 1
ATOM 1469 O O . ARG A 1 178 ? 0.643 -10.323 -0.533 1.00 83.06 178 ARG A O 1
ATOM 1476 N N . GLU A 1 179 ? 2.407 -9.045 -1.128 1.00 81.94 179 GLU A N 1
ATOM 1477 C CA . GLU A 1 179 ? 2.256 -8.037 -0.071 1.00 81.94 179 GLU A CA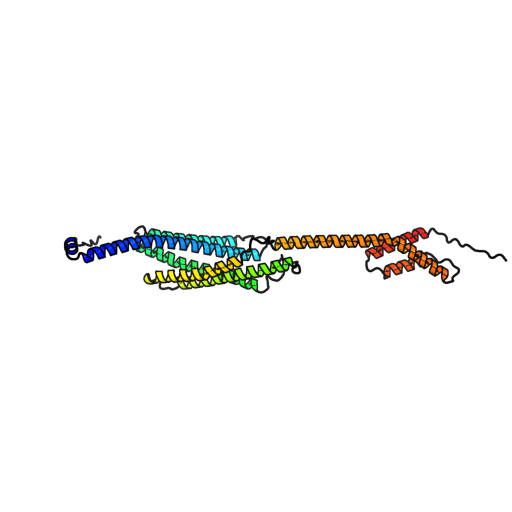 1
ATOM 1478 C C . GLU A 1 179 ? 0.880 -7.361 -0.165 1.00 81.94 179 GLU A C 1
ATOM 1480 O O . GLU A 1 179 ? 0.140 -7.325 0.815 1.00 81.94 179 GLU A O 1
ATOM 1485 N N . GLY A 1 180 ? 0.477 -6.923 -1.361 1.00 80.31 180 GLY A N 1
ATOM 1486 C CA . GLY A 1 180 ? -0.836 -6.330 -1.614 1.00 80.31 180 GLY A CA 1
ATOM 1487 C C . GLY A 1 180 ? -1.993 -7.274 -1.272 1.00 80.31 180 GLY A C 1
ATOM 1488 O O . GLY A 1 180 ? -2.942 -6.865 -0.606 1.00 80.31 180 GLY A O 1
ATOM 1489 N N . ILE A 1 181 ? -1.900 -8.558 -1.639 1.00 84.25 181 ILE A N 1
ATOM 1490 C CA . ILE A 1 181 ? -2.901 -9.571 -1.256 1.00 84.25 181 ILE A CA 1
ATOM 1491 C C . ILE A 1 181 ? -2.994 -9.703 0.270 1.00 84.25 181 ILE A C 1
ATOM 1493 O O . ILE A 1 181 ? -4.100 -9.791 0.805 1.00 84.25 181 ILE A O 1
ATOM 1497 N N . ALA A 1 182 ? -1.865 -9.700 0.980 1.00 86.50 182 ALA A N 1
ATOM 1498 C CA . ALA A 1 182 ? -1.855 -9.772 2.437 1.00 86.50 182 ALA A CA 1
ATOM 1499 C C . ALA A 1 182 ? -2.519 -8.535 3.075 1.00 86.50 182 ALA A C 1
ATOM 1501 O O . ALA A 1 182 ? -3.341 -8.684 3.978 1.00 86.50 182 ALA A O 1
ATOM 1502 N N . VAL A 1 183 ? -2.263 -7.330 2.551 1.00 84.75 183 VAL A N 1
ATOM 1503 C CA . VAL A 1 183 ? -2.917 -6.084 3.004 1.00 84.75 183 VAL A CA 1
ATOM 1504 C C . VAL A 1 183 ? -4.429 -6.107 2.753 1.00 84.75 183 VAL A C 1
ATOM 1506 O O . VAL A 1 183 ? -5.202 -5.673 3.611 1.00 84.75 183 VAL A O 1
ATOM 1509 N N . VAL A 1 184 ? -4.877 -6.647 1.614 1.00 86.19 184 VAL A N 1
ATOM 1510 C CA . VAL A 1 184 ? -6.310 -6.832 1.313 1.00 86.19 184 VAL A CA 1
ATOM 1511 C C . VAL A 1 184 ? -6.962 -7.743 2.356 1.00 86.19 184 VAL A C 1
ATOM 1513 O O . VAL A 1 184 ? -8.007 -7.396 2.906 1.00 86.19 184 VAL A O 1
ATOM 1516 N N . TRP A 1 185 ? -6.340 -8.881 2.677 1.00 89.94 185 TRP A N 1
ATOM 1517 C CA . TRP A 1 185 ? -6.852 -9.797 3.701 1.00 89.94 185 TRP A CA 1
ATOM 1518 C C . TRP A 1 185 ? -6.839 -9.190 5.105 1.00 89.94 185 TRP A C 1
ATOM 1520 O O . TRP A 1 185 ? -7.805 -9.365 5.851 1.00 89.94 185 TRP A O 1
ATOM 1530 N N . ALA A 1 186 ? -5.798 -8.431 5.453 1.00 89.31 186 ALA A N 1
ATOM 1531 C CA . ALA A 1 186 ? -5.750 -7.683 6.704 1.00 89.31 186 ALA A CA 1
ATOM 1532 C C . ALA A 1 186 ? -6.913 -6.678 6.792 1.00 89.31 186 ALA A C 1
ATOM 1534 O O . ALA A 1 186 ? -7.626 -6.633 7.795 1.00 89.31 186 ALA A O 1
ATOM 1535 N N . SER A 1 187 ? -7.169 -5.935 5.714 1.00 87.62 187 SER A N 1
ATOM 1536 C CA . SER A 1 187 ? -8.259 -4.950 5.637 1.00 87.62 187 SER A CA 1
ATOM 1537 C C . SER A 1 187 ? -9.641 -5.605 5.702 1.00 87.62 187 SER A C 1
ATOM 1539 O O . SER A 1 187 ? -10.546 -5.104 6.372 1.00 87.62 187 SER A O 1
ATOM 1541 N N . TYR A 1 188 ? -9.793 -6.782 5.090 1.00 90.75 188 TYR A N 1
ATOM 1542 C CA . TYR A 1 188 ? -10.999 -7.592 5.222 1.00 90.75 188 TYR A CA 1
ATOM 1543 C C . TYR A 1 188 ? -11.235 -8.030 6.675 1.00 90.75 188 TYR A C 1
ATOM 1545 O O . TYR A 1 188 ? -12.331 -7.833 7.197 1.00 90.75 188 TYR A O 1
ATOM 1553 N N . CYS A 1 189 ? -10.208 -8.541 7.365 1.00 91.44 189 CYS A N 1
ATOM 1554 C CA . CYS A 1 189 ? -10.307 -8.900 8.787 1.00 91.44 189 CYS A CA 1
ATOM 1555 C C . CYS A 1 189 ? -10.706 -7.694 9.647 1.00 91.44 189 CYS A C 1
ATOM 1557 O O . CYS A 1 189 ? -11.557 -7.813 10.529 1.00 91.44 189 CYS A O 1
ATOM 1559 N N . LEU A 1 190 ? -10.130 -6.524 9.358 1.00 89.50 190 LEU A N 1
ATOM 1560 C CA . LEU A 1 190 ? -10.461 -5.265 10.021 1.00 89.50 190 LEU A CA 1
ATOM 1561 C C . LEU A 1 190 ? -11.935 -4.887 9.817 1.00 89.50 190 LEU A C 1
ATOM 1563 O O . LEU A 1 190 ? -12.603 -4.496 10.771 1.00 89.50 190 LEU A O 1
ATOM 1567 N N . SER A 1 191 ? -12.445 -5.042 8.593 1.00 92.31 191 SER A N 1
ATOM 1568 C CA . SER A 1 191 ? -13.835 -4.737 8.238 1.00 92.31 191 SER A CA 1
ATOM 1569 C C . SER A 1 191 ? -14.825 -5.682 8.907 1.00 92.31 191 SER A C 1
ATOM 1571 O O . SER A 1 191 ? -15.842 -5.230 9.430 1.00 92.31 191 SER A O 1
ATOM 1573 N N . VAL A 1 192 ? -14.522 -6.984 8.946 1.00 92.75 192 VAL A N 1
ATOM 1574 C CA . VAL A 1 192 ? -15.350 -7.967 9.662 1.00 92.75 192 VAL A CA 1
ATOM 1575 C C . VAL A 1 192 ? -15.360 -7.656 11.158 1.00 92.75 192 VAL A C 1
ATOM 1577 O O . VAL A 1 192 ? -16.427 -7.624 11.767 1.00 92.75 192 VAL A O 1
ATOM 1580 N N . ARG A 1 193 ? -14.201 -7.333 11.745 1.00 91.12 193 ARG A N 1
ATOM 1581 C CA . ARG A 1 193 ? -14.116 -6.911 13.148 1.00 91.12 193 ARG A CA 1
ATOM 1582 C C . ARG A 1 193 ? -14.950 -5.657 13.412 1.00 91.12 193 ARG A C 1
ATOM 1584 O O . ARG A 1 193 ? -15.727 -5.639 14.361 1.00 91.12 193 ARG A O 1
ATOM 1591 N N . ALA A 1 194 ? -14.814 -4.633 12.572 1.00 91.56 194 ALA A N 1
ATOM 1592 C CA . ALA A 1 194 ? -15.560 -3.385 12.696 1.00 91.56 194 ALA A CA 1
ATOM 1593 C C . ALA A 1 194 ? -17.076 -3.608 12.576 1.00 91.56 194 ALA A C 1
ATOM 1595 O O . ALA A 1 194 ? -17.850 -3.040 13.344 1.00 91.56 194 ALA A O 1
ATOM 1596 N N . PHE A 1 195 ? -17.503 -4.483 11.662 1.00 92.88 195 PHE A N 1
ATOM 1597 C CA . PHE A 1 195 ? -18.899 -4.891 11.530 1.00 92.88 195 PHE A CA 1
ATOM 1598 C C . PHE A 1 195 ? -19.413 -5.565 12.806 1.00 92.88 195 PHE A C 1
ATOM 1600 O O . PHE A 1 195 ? -20.453 -5.176 13.337 1.00 92.88 195 PHE A O 1
ATOM 1607 N N . CYS A 1 196 ? -18.671 -6.543 13.330 1.00 91.25 196 CYS A N 1
ATOM 1608 C CA . CYS A 1 196 ? -19.023 -7.215 14.576 1.00 91.25 196 CYS A CA 1
ATOM 1609 C C . CYS A 1 196 ? -19.104 -6.228 15.745 1.00 91.25 196 CYS A C 1
ATOM 1611 O O . CYS A 1 196 ? -20.043 -6.306 16.533 1.00 91.25 196 CYS A O 1
ATOM 1613 N N . GLU A 1 197 ? -18.184 -5.264 15.839 1.00 88.56 197 GLU A N 1
ATOM 1614 C CA . GLU A 1 197 ? -18.270 -4.209 16.847 1.00 88.56 197 GLU A CA 1
ATOM 1615 C C . GLU A 1 197 ? -19.548 -3.389 16.698 1.00 88.56 197 GLU A C 1
ATOM 1617 O O . GLU A 1 197 ? -20.257 -3.229 17.685 1.00 88.56 197 GLU A O 1
ATOM 1622 N N . VAL A 1 198 ? -19.905 -2.936 15.493 1.00 90.81 198 VAL A N 1
ATOM 1623 C CA . VAL A 1 198 ? -21.167 -2.210 15.261 1.00 90.81 198 VAL A CA 1
ATOM 1624 C C . VAL A 1 198 ? -22.375 -3.037 15.701 1.00 90.81 198 VAL A C 1
ATOM 1626 O O . VAL A 1 198 ? -23.260 -2.498 16.362 1.00 90.81 198 VAL A O 1
ATOM 1629 N N . VAL A 1 199 ? -22.407 -4.339 15.405 1.00 89.69 199 VAL A N 1
ATOM 1630 C CA . VAL A 1 199 ? -23.500 -5.234 15.825 1.00 89.69 199 VAL A CA 1
ATOM 1631 C C . VAL A 1 199 ? -23.557 -5.371 17.350 1.00 89.69 199 VAL A C 1
ATOM 1633 O O . VAL A 1 199 ? -24.631 -5.242 17.938 1.00 89.69 199 VAL A O 1
ATOM 1636 N N . ILE A 1 200 ? -22.410 -5.583 18.002 1.00 87.06 200 ILE A N 1
ATOM 1637 C CA . ILE A 1 200 ? -22.317 -5.737 19.461 1.00 87.06 200 ILE A CA 1
ATOM 1638 C C . ILE A 1 200 ? -22.683 -4.426 20.173 1.00 87.06 200 ILE A C 1
ATOM 1640 O O . ILE A 1 200 ? -23.426 -4.426 21.150 1.00 87.06 200 ILE A O 1
ATOM 1644 N N . VAL A 1 201 ? -22.171 -3.291 19.688 1.00 83.00 201 VAL A N 1
ATOM 1645 C CA . VAL A 1 201 ? -22.439 -1.953 20.237 1.00 83.00 201 VAL A CA 1
ATOM 1646 C C . VAL A 1 201 ? -23.891 -1.530 19.958 1.00 83.00 201 VAL A C 1
ATOM 1648 O O . VAL A 1 201 ? -24.495 -0.836 20.780 1.00 83.00 201 VAL A O 1
ATOM 1651 N N . GLY A 1 202 ? -24.440 -1.923 18.807 1.00 80.44 202 GLY A N 1
ATOM 1652 C CA . GLY A 1 202 ? -25.771 -1.561 18.324 1.00 80.44 202 GLY A CA 1
ATOM 1653 C C . GLY A 1 202 ? -26.912 -2.405 18.891 1.00 80.44 202 GLY A C 1
ATOM 1654 O O . GLY A 1 202 ? -28.070 -2.023 18.730 1.00 80.44 202 GLY A O 1
ATOM 1655 N N . HIS A 1 203 ? -26.624 -3.517 19.575 1.00 81.06 203 HIS A N 1
ATOM 1656 C CA . HIS A 1 203 ? -27.651 -4.261 20.297 1.00 81.06 203 HIS A CA 1
ATOM 1657 C C . HIS A 1 203 ? -28.251 -3.362 21.396 1.00 81.06 203 HIS A C 1
ATOM 1659 O O . HIS A 1 203 ? -27.588 -2.994 22.366 1.00 81.06 203 HIS A O 1
ATOM 1665 N N . LEU A 1 204 ? -29.507 -2.957 21.174 1.00 53.50 204 LEU A N 1
ATOM 1666 C CA . LEU A 1 204 ? -30.226 -1.857 21.838 1.00 53.50 204 LEU A CA 1
ATOM 1667 C C . LEU A 1 204 ? -30.465 -2.050 23.341 1.00 53.50 204 LEU A C 1
ATOM 1669 O O . LEU A 1 204 ? -30.808 -1.098 24.037 1.00 53.50 204 LEU A O 1
ATOM 1673 N N . ASP A 1 205 ? -30.260 -3.257 23.855 1.00 62.59 205 ASP A N 1
ATOM 1674 C CA . ASP A 1 205 ? -30.639 -3.626 25.210 1.00 62.59 205 ASP A CA 1
ATOM 1675 C C . ASP A 1 205 ? -29.414 -3.611 26.136 1.00 62.59 205 ASP A C 1
ATOM 1677 O O . ASP A 1 205 ? -28.915 -4.645 26.586 1.00 62.59 205 ASP A O 1
ATOM 1681 N N . ARG A 1 206 ? -28.895 -2.405 26.406 1.00 64.19 206 ARG A N 1
ATOM 1682 C CA . ARG A 1 206 ? -27.770 -2.165 27.334 1.00 64.19 206 ARG A CA 1
ATOM 1683 C C . ARG A 1 206 ? -28.210 -2.208 28.794 1.00 64.19 206 ARG A C 1
ATOM 1685 O O . ARG A 1 206 ? -27.797 -1.379 29.605 1.00 64.19 206 ARG A O 1
ATOM 1692 N N . ALA A 1 207 ? -29.068 -3.167 29.127 1.00 66.81 207 ALA A N 1
ATOM 1693 C CA . ALA A 1 207 ? -29.404 -3.438 30.510 1.00 66.81 207 ALA A CA 1
ATOM 1694 C C . ALA A 1 207 ? -28.097 -3.707 31.287 1.00 66.81 207 ALA A C 1
ATOM 1696 O O . ALA A 1 207 ? -27.231 -4.417 30.766 1.00 66.81 207 ALA A O 1
ATOM 1697 N N . PRO A 1 208 ? -27.941 -3.187 32.519 1.00 59.56 208 PRO A N 1
ATOM 1698 C CA . PRO A 1 208 ? -26.707 -3.320 33.297 1.00 59.56 208 PRO A CA 1
ATOM 1699 C C . PRO A 1 208 ? -26.194 -4.763 33.389 1.00 59.56 208 PRO A C 1
ATOM 1701 O O . PRO A 1 208 ? -24.992 -4.999 33.302 1.00 59.56 208 PRO A O 1
ATOM 1704 N N . GLY A 1 209 ? -27.109 -5.738 33.465 1.00 66.69 209 GLY A N 1
ATOM 1705 C CA . GLY A 1 209 ? -26.779 -7.165 33.523 1.00 66.69 209 GLY A CA 1
ATOM 1706 C C . GLY A 1 209 ? -26.149 -7.746 32.250 1.00 66.69 209 GLY A C 1
ATOM 1707 O O . GLY A 1 209 ? -25.415 -8.722 32.341 1.00 66.69 209 GLY A O 1
ATOM 1708 N N . LYS A 1 210 ? -26.368 -7.140 31.075 1.00 69.25 210 LYS A N 1
ATOM 1709 C CA . LYS A 1 210 ? -25.809 -7.603 29.788 1.00 69.25 210 LYS A CA 1
ATOM 1710 C C . LYS A 1 210 ? -24.482 -6.928 29.430 1.00 69.25 210 LYS A C 1
ATOM 1712 O O . LYS A 1 210 ? -23.826 -7.318 28.468 1.00 69.25 210 LYS A O 1
ATOM 1717 N N . ILE A 1 211 ? -24.052 -5.919 30.194 1.00 69.38 211 ILE A N 1
ATOM 1718 C CA . ILE A 1 211 ? -22.822 -5.158 29.917 1.00 69.38 211 ILE A CA 1
ATOM 1719 C C . ILE A 1 211 ? -21.589 -6.073 29.910 1.00 69.38 211 ILE A C 1
ATOM 1721 O O . ILE A 1 211 ? -20.708 -5.921 29.064 1.00 69.38 211 ILE A O 1
ATOM 1725 N N . LEU A 1 212 ? -21.535 -7.042 30.825 1.00 69.81 212 LEU A N 1
ATOM 1726 C CA . LEU A 1 212 ? -20.406 -7.965 30.951 1.00 69.81 212 LEU A CA 1
ATOM 1727 C C . LEU A 1 212 ? -20.321 -8.930 29.756 1.00 69.81 212 LEU A C 1
ATOM 1729 O O . LEU A 1 212 ? -19.235 -9.157 29.226 1.00 69.81 212 LEU A O 1
ATOM 1733 N N . GLU A 1 213 ? -21.468 -9.405 29.263 1.00 76.06 213 GLU A N 1
ATOM 1734 C CA . GLU A 1 213 ? -21.561 -10.214 28.039 1.00 76.06 213 GLU A CA 1
ATOM 1735 C C . GLU A 1 213 ? -21.133 -9.419 26.799 1.00 76.06 213 GLU A C 1
ATOM 1737 O O . GLU A 1 213 ? -20.398 -9.934 25.958 1.00 76.06 213 GLU A O 1
ATOM 1742 N N . ILE A 1 214 ? -21.523 -8.140 26.710 1.00 77.81 214 ILE A N 1
ATOM 1743 C CA . ILE A 1 214 ? -21.104 -7.232 25.630 1.00 77.81 214 ILE A CA 1
ATOM 1744 C C . ILE A 1 214 ? -19.577 -7.076 25.620 1.00 77.81 214 ILE A C 1
ATOM 1746 O O . ILE A 1 214 ? -18.960 -7.153 24.555 1.00 77.81 214 ILE A O 1
ATOM 1750 N N . TYR A 1 215 ? -18.950 -6.873 26.783 1.00 76.31 215 TYR A N 1
ATOM 1751 C CA . TYR A 1 215 ? -17.489 -6.783 26.871 1.00 76.31 215 TYR A CA 1
ATOM 1752 C C . TYR A 1 215 ? -16.805 -8.105 26.515 1.00 76.31 215 TYR A C 1
ATOM 1754 O O . TYR A 1 215 ? -15.863 -8.090 25.724 1.00 76.31 215 TYR A O 1
ATOM 1762 N N . GLY A 1 216 ? -17.319 -9.239 27.000 1.00 79.81 216 GLY A N 1
ATOM 1763 C CA . GLY A 1 216 ? -16.801 -10.561 26.642 1.00 79.81 216 GLY A CA 1
ATOM 1764 C C . GLY A 1 216 ? -16.882 -10.834 25.137 1.00 79.81 216 GLY A C 1
ATOM 1765 O O . GLY A 1 216 ? -15.901 -11.258 24.527 1.00 79.81 216 GLY A O 1
ATOM 1766 N N . ALA A 1 217 ? -18.010 -10.508 24.501 1.00 84.25 217 ALA A N 1
ATOM 1767 C CA . ALA A 1 217 ? -18.177 -10.639 23.054 1.00 84.25 217 ALA A CA 1
ATOM 1768 C C . ALA A 1 217 ? -17.192 -9.750 22.275 1.00 84.25 217 ALA A C 1
ATOM 1770 O O . ALA A 1 217 ? -16.604 -10.200 21.287 1.00 84.25 217 ALA A O 1
ATOM 1771 N N . ARG A 1 218 ? -16.959 -8.509 22.734 1.00 83.81 218 ARG A N 1
ATOM 1772 C CA . ARG A 1 218 ? -15.938 -7.624 22.147 1.00 83.81 218 ARG A CA 1
ATOM 1773 C C . ARG A 1 218 ? -14.533 -8.198 22.290 1.00 83.81 218 ARG A C 1
ATOM 1775 O O . ARG A 1 218 ? -13.778 -8.145 21.327 1.00 83.81 218 ARG A O 1
ATOM 1782 N N . ASP A 1 219 ? -14.183 -8.759 23.443 1.00 82.88 219 ASP A N 1
ATOM 1783 C CA . ASP A 1 219 ? -12.854 -9.329 23.693 1.00 82.88 219 ASP A CA 1
ATOM 1784 C C . ASP A 1 219 ? -12.565 -10.553 22.819 1.00 82.88 219 ASP A C 1
ATOM 1786 O O . ASP A 1 219 ? -11.468 -10.666 22.262 1.00 82.88 219 ASP A O 1
ATOM 1790 N N . VAL A 1 220 ? -13.557 -11.431 22.646 1.00 85.50 220 VAL A N 1
ATOM 1791 C CA . VAL A 1 220 ? -13.463 -12.598 21.755 1.00 85.50 220 VAL A CA 1
ATOM 1792 C C . VAL A 1 220 ? -13.323 -12.148 20.302 1.00 85.50 220 VAL A C 1
ATOM 1794 O O . VAL A 1 220 ? -12.415 -12.599 19.603 1.00 85.50 220 VAL A O 1
ATOM 1797 N N . CYS A 1 221 ? -14.178 -11.221 19.860 1.00 86.88 221 CYS A N 1
ATOM 1798 C CA . CYS A 1 221 ? -14.135 -10.674 18.507 1.00 86.88 221 CYS A CA 1
ATOM 1799 C C . CYS A 1 221 ? -12.788 -9.996 18.221 1.00 86.88 221 CYS A C 1
ATOM 1801 O O . CYS A 1 221 ? -12.151 -10.270 17.203 1.00 86.88 221 CYS A O 1
ATOM 1803 N N . TYR A 1 222 ? -12.322 -9.148 19.140 1.00 83.94 222 TYR A N 1
ATOM 1804 C CA . TYR A 1 222 ? -11.035 -8.476 19.022 1.00 83.94 222 TYR A CA 1
ATOM 1805 C C . TYR A 1 222 ? -9.904 -9.498 18.934 1.00 83.94 222 TYR A C 1
ATOM 1807 O O . TYR A 1 222 ? -9.143 -9.468 17.979 1.00 83.94 222 TYR A O 1
ATOM 1815 N N . SER A 1 223 ? -9.824 -10.453 19.861 1.00 83.81 223 SER A N 1
ATOM 1816 C CA . SER A 1 223 ? -8.742 -11.447 19.882 1.00 83.81 223 SER A CA 1
ATOM 1817 C C . SER A 1 223 ? -8.675 -12.276 18.596 1.00 83.81 223 SER A C 1
ATOM 1819 O O . SER A 1 223 ? -7.597 -12.428 18.020 1.00 83.81 223 SER A O 1
ATOM 1821 N N . LEU A 1 224 ? -9.824 -12.761 18.113 1.00 86.69 224 LEU A N 1
ATOM 1822 C CA . LEU A 1 224 ? -9.898 -13.610 16.925 1.00 86.69 224 LEU A CA 1
ATOM 1823 C C . LEU A 1 224 ? -9.424 -12.865 15.672 1.00 86.69 224 LEU A C 1
ATOM 1825 O O . LEU A 1 224 ? -8.539 -13.336 14.955 1.00 86.69 224 LEU A O 1
ATOM 1829 N N . PHE A 1 225 ? -9.992 -11.685 15.415 1.00 87.50 225 PHE A N 1
ATOM 1830 C CA . PHE A 1 225 ? -9.687 -10.941 14.196 1.00 87.50 225 PHE A CA 1
ATOM 1831 C C . PHE A 1 225 ? -8.368 -10.178 14.282 1.00 87.50 225 PHE A C 1
ATOM 1833 O O . PHE A 1 225 ? -7.703 -10.037 13.260 1.00 87.50 225 PHE A O 1
ATOM 1840 N N . SER A 1 226 ? -7.937 -9.740 15.469 1.00 82.06 226 SER A N 1
ATOM 1841 C CA . SER A 1 226 ? -6.625 -9.113 15.651 1.00 82.06 226 SER A CA 1
ATOM 1842 C C . SER A 1 226 ? -5.486 -10.104 15.441 1.00 82.06 226 SER A C 1
ATOM 1844 O O . SER A 1 226 ? -4.484 -9.725 14.845 1.00 82.06 226 SER A O 1
ATOM 1846 N N . PHE A 1 227 ? -5.625 -11.369 15.852 1.00 85.50 227 PHE A N 1
ATOM 1847 C CA . PHE A 1 227 ? -4.606 -12.387 15.570 1.00 85.50 227 PHE A CA 1
ATOM 1848 C C . PHE A 1 227 ? -4.431 -12.622 14.062 1.00 85.50 227 PHE A C 1
ATOM 1850 O O . PHE A 1 227 ? -3.309 -12.595 13.545 1.00 85.50 227 PHE A O 1
ATOM 1857 N N . LEU A 1 228 ? -5.545 -12.797 13.341 1.00 87.88 228 LEU A N 1
ATOM 1858 C CA . LEU A 1 228 ? -5.530 -12.941 11.883 1.00 87.88 228 LEU A CA 1
ATOM 1859 C C . LEU A 1 228 ? -4.965 -11.689 11.209 1.00 87.88 228 LEU A C 1
ATOM 1861 O O . LEU A 1 228 ? -4.080 -11.789 10.363 1.00 87.88 228 LEU A O 1
ATOM 1865 N N . PHE A 1 229 ? -5.423 -10.511 11.630 1.00 87.00 229 PHE A N 1
ATOM 1866 C CA . PHE A 1 229 ? -4.933 -9.229 11.142 1.00 87.00 229 PHE A CA 1
ATOM 1867 C C . PHE A 1 229 ? -3.414 -9.093 11.310 1.00 87.00 229 PHE A C 1
ATOM 1869 O O . PHE A 1 229 ? -2.723 -8.802 10.337 1.00 87.00 229 PHE A O 1
ATOM 1876 N N . VAL A 1 230 ? -2.881 -9.347 12.510 1.00 84.94 230 VAL A N 1
ATOM 1877 C CA . VAL A 1 230 ? -1.438 -9.268 12.788 1.00 84.94 230 VAL A CA 1
ATOM 1878 C C . VAL A 1 230 ? -0.666 -10.249 11.913 1.00 84.94 230 VAL A C 1
ATOM 1880 O O . VAL A 1 230 ? 0.374 -9.883 11.372 1.00 84.94 230 VAL A O 1
ATOM 1883 N N . SER A 1 231 ? -1.191 -11.459 11.718 1.00 86.56 231 SER A N 1
ATOM 1884 C CA . SER A 1 231 ? -0.569 -12.463 10.849 1.00 86.56 231 SER A CA 1
ATOM 1885 C C . SER A 1 231 ? -0.480 -11.972 9.400 1.00 86.56 231 SER A C 1
ATOM 1887 O O . SER A 1 231 ? 0.588 -12.027 8.794 1.00 86.56 231 SER A O 1
ATOM 1889 N N . PHE A 1 232 ? -1.569 -11.422 8.852 1.00 89.62 232 PHE A N 1
ATOM 1890 C CA . PHE A 1 232 ? -1.574 -10.878 7.492 1.00 89.62 232 PHE A CA 1
ATOM 1891 C C . PHE A 1 232 ? -0.688 -9.637 7.347 1.00 89.62 232 PHE A C 1
ATOM 1893 O O . PHE A 1 232 ? 0.031 -9.522 6.356 1.00 89.62 232 PHE A O 1
ATOM 1900 N N . ILE A 1 233 ? -0.676 -8.735 8.333 1.00 84.62 233 ILE A N 1
ATOM 1901 C CA . ILE A 1 233 ? 0.215 -7.570 8.314 1.00 84.62 233 ILE A CA 1
ATOM 1902 C C . ILE A 1 233 ? 1.680 -7.990 8.390 1.00 84.62 233 ILE A C 1
ATOM 1904 O O . ILE A 1 233 ? 2.487 -7.469 7.626 1.00 84.62 233 ILE A O 1
ATOM 1908 N N . ALA A 1 234 ? 2.029 -8.957 9.239 1.00 85.69 234 ALA A N 1
ATOM 1909 C CA . ALA A 1 234 ? 3.387 -9.487 9.306 1.00 85.69 234 ALA A CA 1
ATOM 1910 C C . ALA A 1 234 ? 3.836 -10.050 7.947 1.00 85.69 234 ALA A C 1
ATOM 1912 O O . ALA A 1 234 ? 4.965 -9.813 7.535 1.00 85.69 234 ALA A O 1
ATOM 1913 N N . CYS A 1 235 ? 2.936 -10.711 7.209 1.00 84.31 235 CYS A N 1
ATOM 1914 C CA . CYS A 1 235 ? 3.199 -11.168 5.842 1.00 84.31 235 CYS A CA 1
ATOM 1915 C C . CYS A 1 235 ? 3.241 -10.045 4.789 1.00 84.31 235 CYS A C 1
ATOM 1917 O O . CYS A 1 235 ? 3.706 -10.287 3.678 1.00 84.31 235 CYS A O 1
ATOM 1919 N N . SER A 1 236 ? 2.733 -8.849 5.100 1.00 81.31 236 SER A N 1
ATOM 1920 C CA . SER A 1 236 ? 2.746 -7.692 4.194 1.00 81.31 236 SER A CA 1
ATOM 1921 C C . SER A 1 236 ? 3.979 -6.802 4.338 1.00 81.31 236 SER A C 1
ATOM 1923 O O . SER A 1 236 ? 4.262 -6.008 3.444 1.00 81.31 236 SER A O 1
ATOM 1925 N N . ILE A 1 237 ? 4.692 -6.901 5.463 1.00 80.00 237 ILE A N 1
ATOM 1926 C CA . ILE A 1 237 ? 5.894 -6.110 5.709 1.00 80.00 237 ILE A CA 1
ATOM 1927 C C . ILE A 1 237 ? 7.066 -6.806 5.004 1.00 80.00 237 ILE A C 1
ATOM 1929 O O . ILE A 1 237 ? 7.314 -7.983 5.275 1.00 80.00 237 ILE A O 1
ATOM 1933 N N . PRO A 1 238 ? 7.805 -6.112 4.121 1.00 68.56 238 PRO A N 1
ATOM 1934 C CA . PRO A 1 238 ? 8.969 -6.697 3.473 1.00 68.56 238 PRO A CA 1
ATOM 1935 C C . PRO A 1 238 ? 10.011 -7.091 4.527 1.00 68.56 238 PRO A C 1
ATOM 1937 O O . PRO A 1 238 ? 10.335 -6.310 5.427 1.00 68.56 238 PRO A O 1
ATOM 1940 N N . ASN A 1 239 ? 10.540 -8.312 4.424 1.00 71.69 239 ASN A N 1
ATOM 1941 C CA . ASN A 1 239 ? 11.579 -8.795 5.328 1.00 71.69 239 ASN A CA 1
ATOM 1942 C C . ASN A 1 239 ? 12.850 -7.959 5.129 1.00 71.69 239 ASN A C 1
ATOM 1944 O O . ASN A 1 239 ? 13.519 -8.067 4.107 1.00 71.69 239 ASN A O 1
ATOM 1948 N N . SER A 1 240 ? 13.234 -7.183 6.145 1.00 57.44 240 SER A N 1
ATOM 1949 C CA . SER A 1 240 ? 14.392 -6.269 6.121 1.00 57.44 240 SER A CA 1
ATOM 1950 C C . SER A 1 240 ? 15.762 -6.947 5.946 1.00 57.44 240 SER A C 1
ATOM 1952 O O . SER A 1 240 ? 16.792 -6.279 6.004 1.00 57.44 240 SER A O 1
ATOM 1954 N N . LEU A 1 241 ? 15.791 -8.276 5.827 1.00 57.34 241 LEU A N 1
ATOM 1955 C CA . LEU A 1 241 ? 16.992 -9.094 5.668 1.00 57.34 241 LEU A CA 1
ATOM 1956 C C . LEU A 1 241 ? 17.460 -9.180 4.212 1.00 57.34 241 LEU A C 1
ATOM 1958 O O . LEU A 1 241 ? 18.659 -9.329 3.975 1.00 57.34 241 LEU A O 1
ATOM 1962 N N . GLU A 1 242 ? 16.555 -9.053 3.241 1.00 58.50 242 GLU A N 1
ATOM 1963 C CA . GLU A 1 242 ? 16.947 -8.893 1.843 1.00 58.50 242 GLU A CA 1
ATOM 1964 C C . GLU A 1 242 ? 17.216 -7.405 1.591 1.00 58.50 242 GLU A C 1
ATOM 1966 O O . GLU A 1 242 ? 16.464 -6.540 2.041 1.00 58.50 242 GLU A O 1
ATOM 1971 N N . LYS A 1 243 ? 18.322 -7.080 0.903 1.00 62.59 243 LYS A N 1
ATOM 1972 C CA . LYS A 1 243 ? 18.598 -5.730 0.372 1.00 62.59 243 LYS A CA 1
ATOM 1973 C C . LYS A 1 243 ? 17.611 -5.435 -0.756 1.00 62.59 243 LYS A C 1
ATOM 1975 O O . LYS A 1 243 ? 17.983 -5.330 -1.924 1.00 62.59 243 LYS A O 1
ATOM 1980 N N . ASP A 1 244 ? 16.346 -5.384 -0.394 1.00 64.75 244 ASP A N 1
ATOM 1981 C CA . ASP A 1 244 ? 15.246 -5.252 -1.308 1.00 64.75 244 ASP A CA 1
ATOM 1982 C C . ASP A 1 244 ? 15.198 -3.811 -1.775 1.00 64.75 244 ASP A C 1
ATOM 1984 O O . ASP A 1 244 ? 14.841 -2.892 -1.041 1.00 64.75 244 ASP A O 1
ATOM 1988 N N . LEU A 1 245 ? 15.625 -3.633 -3.020 1.00 67.50 245 LEU A N 1
ATOM 1989 C CA . LEU A 1 245 ? 15.551 -2.358 -3.698 1.00 67.50 245 LEU A CA 1
ATOM 1990 C C . LEU A 1 245 ? 14.084 -1.973 -3.845 1.00 67.50 245 LEU A C 1
ATOM 1992 O O . LEU A 1 245 ? 13.239 -2.787 -4.239 1.00 67.50 245 LEU A O 1
ATOM 1996 N N . ASP A 1 246 ? 13.801 -0.717 -3.517 1.00 72.06 246 ASP A N 1
ATOM 1997 C CA . ASP A 1 246 ? 12.529 -0.097 -3.839 1.00 72.06 246 ASP A CA 1
ATOM 1998 C C . ASP A 1 246 ? 12.276 -0.283 -5.355 1.00 72.06 246 ASP A C 1
ATOM 2000 O O . ASP A 1 246 ? 13.216 -0.120 -6.142 1.00 72.06 246 ASP A O 1
ATOM 2004 N N . PRO A 1 247 ? 11.061 -0.662 -5.799 1.00 72.69 247 PRO A N 1
ATOM 2005 C CA . PRO A 1 247 ? 10.747 -0.860 -7.216 1.00 72.69 247 PRO A CA 1
ATOM 2006 C C . PRO A 1 247 ? 11.151 0.343 -8.074 1.00 72.69 247 PRO A C 1
ATOM 2008 O O . PRO A 1 247 ? 11.600 0.159 -9.202 1.00 72.69 247 PRO A O 1
ATOM 2011 N N . TRP A 1 248 ? 11.073 1.553 -7.519 1.00 74.69 248 TRP A N 1
ATOM 2012 C CA . TRP A 1 248 ? 11.494 2.786 -8.179 1.00 74.69 248 TRP A CA 1
ATOM 2013 C C . TRP A 1 248 ? 13.014 2.883 -8.335 1.00 74.69 248 TRP A C 1
ATOM 2015 O O . TRP A 1 248 ? 13.518 3.271 -9.389 1.00 74.69 248 TRP A O 1
ATOM 2025 N N . GLU A 1 249 ? 13.764 2.500 -7.303 1.00 79.44 249 GLU A N 1
ATOM 2026 C CA . GLU A 1 249 ? 15.225 2.453 -7.372 1.00 79.44 249 GLU A CA 1
ATOM 2027 C C . GLU A 1 249 ? 15.686 1.373 -8.357 1.00 79.44 249 GLU A C 1
ATOM 2029 O O . GLU A 1 249 ? 16.626 1.579 -9.127 1.00 79.44 249 GLU A O 1
ATOM 2034 N N . LEU A 1 250 ? 14.998 0.230 -8.369 1.00 81.56 250 LEU A N 1
ATOM 2035 C CA . LEU A 1 250 ? 15.287 -0.870 -9.275 1.00 81.56 250 LEU A CA 1
ATOM 2036 C C . LEU A 1 250 ? 14.967 -0.498 -10.734 1.00 81.56 250 LEU A C 1
ATOM 2038 O O . LEU A 1 250 ? 15.803 -0.734 -11.602 1.00 81.56 250 LEU A O 1
ATOM 2042 N N . GLU A 1 251 ? 13.836 0.159 -11.016 1.00 80.62 251 GLU A N 1
ATOM 2043 C CA . GLU A 1 251 ? 13.532 0.672 -12.363 1.00 80.62 251 GLU A CA 1
ATOM 2044 C C . GLU A 1 251 ? 14.554 1.724 -12.811 1.00 80.62 251 GLU A C 1
ATOM 2046 O O . GLU A 1 251 ? 15.010 1.689 -13.957 1.00 80.62 251 GLU A O 1
ATOM 2051 N N . SER A 1 252 ? 14.967 2.629 -11.916 1.00 83.94 252 SER A N 1
ATOM 2052 C CA . SER A 1 252 ? 16.014 3.610 -12.214 1.00 83.94 252 SER A CA 1
ATOM 2053 C C . SER A 1 252 ? 17.340 2.929 -12.561 1.00 83.94 252 SER A C 1
ATOM 2055 O O . SER A 1 252 ? 18.017 3.361 -13.495 1.00 83.94 252 SER A O 1
ATOM 2057 N N . LYS A 1 253 ? 17.716 1.864 -11.841 1.00 86.44 253 LYS A N 1
ATOM 2058 C CA . LYS A 1 253 ? 18.938 1.090 -12.114 1.00 86.44 253 LYS A CA 1
ATOM 2059 C C . LYS A 1 253 ? 18.859 0.337 -13.436 1.00 86.44 253 LYS A C 1
ATOM 2061 O O . LYS A 1 253 ? 19.824 0.369 -14.195 1.00 86.44 253 LYS A O 1
ATOM 2066 N N . ILE A 1 254 ? 17.724 -0.295 -13.732 1.00 85.06 254 ILE A N 1
ATOM 2067 C CA . ILE A 1 254 ? 17.506 -0.999 -15.004 1.00 85.06 254 ILE A CA 1
ATOM 2068 C C . ILE A 1 254 ? 17.529 -0.004 -16.167 1.00 85.06 254 ILE A C 1
ATOM 2070 O O . ILE A 1 254 ? 18.207 -0.239 -17.160 1.00 85.06 254 ILE A O 1
ATOM 2074 N N . SER A 1 255 ? 16.873 1.149 -16.021 1.00 84.31 255 SER A N 1
ATOM 2075 C CA . SER A 1 255 ? 16.868 2.196 -17.050 1.00 84.31 255 SER A CA 1
ATOM 2076 C C . SER A 1 255 ? 18.270 2.752 -17.307 1.00 84.31 255 SER A C 1
ATOM 2078 O O . SER A 1 255 ? 18.652 2.940 -18.461 1.00 84.31 255 SER A O 1
ATOM 2080 N N . ALA A 1 256 ? 19.063 2.968 -16.252 1.00 87.56 256 ALA A N 1
ATOM 2081 C CA . ALA A 1 256 ? 20.457 3.387 -16.384 1.00 87.56 256 ALA A CA 1
ATOM 2082 C C . ALA A 1 256 ? 21.315 2.316 -17.079 1.00 87.56 256 ALA A C 1
ATOM 2084 O O . ALA A 1 256 ? 22.073 2.649 -17.986 1.00 87.56 256 ALA A O 1
ATOM 2085 N N . ARG A 1 257 ? 21.154 1.035 -16.710 1.00 88.88 257 ARG A N 1
ATOM 2086 C CA . ARG A 1 257 ? 21.852 -0.084 -17.362 1.00 88.88 257 ARG A CA 1
ATOM 2087 C C . ARG A 1 257 ? 21.501 -0.177 -18.847 1.00 88.88 257 ARG A C 1
ATOM 2089 O O . ARG A 1 257 ? 22.412 -0.248 -19.658 1.00 88.88 257 ARG A O 1
ATOM 2096 N N . LEU A 1 258 ? 20.218 -0.129 -19.204 1.00 83.81 258 LEU A N 1
ATOM 2097 C CA . LEU A 1 258 ? 19.771 -0.208 -20.600 1.00 83.81 258 LEU A CA 1
ATOM 2098 C C . LEU A 1 258 ? 20.278 0.969 -21.439 1.00 83.81 258 LEU A C 1
ATOM 2100 O O . LEU A 1 258 ? 20.670 0.783 -22.585 1.00 83.81 258 LEU A O 1
ATOM 2104 N N . THR A 1 259 ? 20.310 2.174 -20.862 1.00 85.44 259 THR A N 1
ATOM 2105 C CA . THR A 1 259 ? 20.866 3.357 -21.539 1.00 85.44 259 THR A CA 1
ATOM 2106 C C . THR A 1 259 ? 22.360 3.181 -21.814 1.00 85.44 259 THR A C 1
ATOM 2108 O O . THR A 1 259 ? 22.839 3.533 -22.888 1.00 85.44 259 THR A O 1
ATOM 2111 N N . GLU A 1 260 ? 23.096 2.607 -20.863 1.00 89.06 260 GLU A N 1
ATOM 2112 C CA . GLU A 1 260 ? 24.525 2.339 -21.016 1.00 89.06 260 GLU A CA 1
ATOM 2113 C C . GLU A 1 260 ? 24.805 1.200 -22.006 1.00 89.06 260 GLU A C 1
ATOM 2115 O O . GLU A 1 260 ? 25.704 1.313 -22.834 1.00 89.06 260 GLU A O 1
ATOM 2120 N N . GLU A 1 261 ? 24.010 0.128 -21.981 1.00 83.00 261 GLU A N 1
ATOM 2121 C CA . GLU A 1 261 ? 24.082 -0.952 -22.974 1.00 83.00 261 GLU A CA 1
ATOM 2122 C C . GLU A 1 261 ? 23.803 -0.428 -24.385 1.00 83.00 261 GLU A C 1
ATOM 2124 O O . GLU A 1 261 ? 24.522 -0.777 -25.321 1.00 83.00 261 GLU A O 1
ATOM 2129 N N . GLN A 1 262 ? 22.817 0.460 -24.536 1.00 79.69 262 GLN A N 1
ATOM 2130 C CA . GLN A 1 262 ? 22.531 1.115 -25.808 1.00 79.69 262 GLN A CA 1
ATOM 2131 C C . GLN A 1 262 ? 23.694 2.011 -26.255 1.00 79.69 262 GLN A C 1
ATOM 2133 O O . GLN A 1 262 ? 24.091 1.948 -27.415 1.00 79.69 262 GLN A O 1
ATOM 2138 N N . ARG A 1 263 ? 24.301 2.776 -25.337 1.00 85.69 263 ARG A N 1
ATOM 2139 C CA . ARG A 1 263 ? 25.491 3.589 -25.631 1.00 85.69 263 ARG A CA 1
ATOM 2140 C C . ARG A 1 263 ? 26.660 2.729 -26.113 1.00 85.69 263 ARG A C 1
ATOM 2142 O O . ARG A 1 263 ? 27.282 3.065 -27.116 1.00 85.69 263 ARG A O 1
ATOM 2149 N N . MET A 1 264 ? 26.938 1.613 -25.438 1.00 87.06 264 MET A N 1
ATOM 2150 C CA . MET A 1 264 ? 28.003 0.690 -25.843 1.00 87.06 264 MET A CA 1
ATOM 2151 C C . MET A 1 264 ? 27.704 0.007 -27.184 1.00 87.06 264 MET A C 1
ATOM 2153 O O . MET A 1 264 ? 28.619 -0.191 -27.980 1.00 87.06 264 MET A O 1
ATOM 2157 N N . ALA A 1 265 ? 26.442 -0.336 -27.460 1.00 78.69 265 ALA A N 1
ATOM 2158 C CA . ALA A 1 265 ? 26.037 -0.897 -28.748 1.00 78.69 265 ALA A CA 1
ATOM 2159 C C . ALA A 1 265 ? 26.198 0.119 -29.891 1.00 78.69 265 ALA A C 1
ATOM 2161 O O . ALA A 1 265 ? 26.707 -0.237 -30.953 1.00 78.69 265 ALA A O 1
ATOM 2162 N N . ASP A 1 266 ? 25.828 1.381 -29.660 1.00 75.31 266 ASP A N 1
ATOM 2163 C CA . ASP A 1 266 ? 26.000 2.469 -30.626 1.00 75.31 266 ASP A CA 1
ATOM 2164 C C . ASP A 1 266 ? 27.488 2.764 -30.891 1.00 75.31 266 ASP A C 1
ATOM 2166 O O . ASP A 1 266 ? 27.880 2.996 -32.037 1.00 75.31 266 ASP A O 1
ATOM 2170 N N . GLU A 1 267 ? 28.334 2.715 -29.855 1.00 84.44 267 GLU A N 1
ATOM 2171 C CA . GLU A 1 267 ? 29.794 2.842 -29.979 1.00 84.44 267 GLU A CA 1
ATOM 2172 C C . GLU A 1 267 ? 30.397 1.674 -30.765 1.00 84.44 267 GLU A C 1
ATOM 2174 O O . GLU A 1 267 ? 31.097 1.904 -31.748 1.00 84.44 267 GLU A O 1
ATOM 2179 N N . ALA A 1 268 ? 30.050 0.430 -30.425 1.00 79.62 268 ALA A N 1
ATOM 2180 C CA . ALA A 1 268 ? 30.518 -0.749 -31.154 1.00 79.62 268 ALA A CA 1
ATOM 2181 C C . ALA A 1 268 ? 30.063 -0.745 -32.624 1.00 79.62 268 ALA A C 1
ATOM 2183 O O . ALA A 1 268 ? 30.824 -1.118 -33.520 1.00 79.62 268 ALA A O 1
ATOM 2184 N N . PHE A 1 269 ? 28.834 -0.296 -32.893 1.00 74.56 269 PHE A N 1
ATOM 2185 C CA . PHE A 1 269 ? 28.330 -0.131 -34.253 1.00 74.56 269 PHE A CA 1
ATOM 2186 C C . PHE A 1 269 ? 29.104 0.952 -35.014 1.00 74.56 269 PHE A C 1
ATOM 2188 O O . PHE A 1 269 ? 29.477 0.747 -36.170 1.00 74.56 269 PHE A O 1
ATOM 2195 N N . ARG A 1 270 ? 29.401 2.084 -34.366 1.00 73.69 270 ARG A N 1
ATOM 2196 C CA . ARG A 1 270 ? 30.214 3.157 -34.947 1.00 73.69 270 ARG A CA 1
ATOM 2197 C C . ARG A 1 270 ? 31.638 2.700 -35.252 1.00 73.69 270 ARG A C 1
ATOM 2199 O O . ARG A 1 270 ? 32.132 3.013 -36.332 1.00 73.69 270 ARG A O 1
ATOM 2206 N N . ASP A 1 271 ? 32.266 1.951 -34.355 1.00 80.44 271 ASP A N 1
ATOM 2207 C CA . ASP A 1 271 ? 33.607 1.401 -34.563 1.00 80.44 271 ASP A CA 1
ATOM 2208 C C . ASP A 1 271 ? 33.606 0.377 -35.705 1.00 80.44 271 ASP A C 1
ATOM 2210 O O . ASP A 1 271 ? 34.472 0.414 -36.577 1.00 80.44 271 ASP A O 1
ATOM 2214 N N . SER A 1 272 ? 32.583 -0.483 -35.778 1.00 74.56 272 SER A N 1
ATOM 2215 C CA . SER A 1 272 ? 32.400 -1.413 -36.898 1.00 74.56 272 SER A CA 1
ATOM 2216 C C . SER A 1 272 ? 32.217 -0.683 -38.232 1.00 74.56 272 SER A C 1
ATOM 2218 O O . SER A 1 272 ? 32.762 -1.119 -39.248 1.00 74.56 272 SER A O 1
ATOM 2220 N N . LEU A 1 273 ? 31.457 0.416 -38.247 1.00 71.69 273 LEU A N 1
ATOM 2221 C CA . LEU A 1 273 ? 31.291 1.258 -39.433 1.00 71.69 273 LEU A CA 1
ATOM 2222 C C . LEU A 1 273 ? 32.607 1.923 -39.838 1.00 71.69 273 LEU A C 1
ATOM 2224 O O . LEU A 1 273 ? 32.936 1.927 -41.023 1.00 71.69 273 LEU A O 1
ATOM 2228 N N . GLN A 1 274 ? 33.353 2.463 -38.873 1.00 75.56 274 GLN A N 1
ATOM 2229 C CA . GLN A 1 274 ? 34.624 3.134 -39.122 1.00 75.56 274 GLN A CA 1
ATOM 2230 C C . GLN A 1 274 ? 35.665 2.154 -39.671 1.00 75.56 274 GLN A C 1
ATOM 2232 O O . GLN A 1 274 ? 36.244 2.431 -40.714 1.00 75.56 274 GLN A O 1
ATOM 2237 N N . ASN A 1 275 ? 35.813 0.973 -39.064 1.00 77.81 275 ASN A N 1
ATOM 2238 C CA . ASN A 1 275 ? 36.715 -0.072 -39.556 1.00 77.81 275 ASN A CA 1
ATOM 2239 C C . ASN A 1 275 ? 36.353 -0.503 -40.986 1.00 77.81 275 ASN A C 1
ATOM 2241 O O . ASN A 1 275 ? 37.224 -0.603 -41.847 1.00 77.81 275 ASN A O 1
ATOM 2245 N N . SER A 1 276 ? 35.058 -0.687 -41.281 1.00 71.12 276 SER A N 1
ATOM 2246 C CA . SER A 1 276 ? 34.622 -1.017 -42.644 1.00 71.12 276 SER A CA 1
ATOM 2247 C C . SER A 1 276 ? 34.908 0.106 -43.648 1.00 71.12 276 SER A C 1
ATOM 2249 O O . SER A 1 276 ? 35.102 -0.177 -44.832 1.00 71.12 276 SER A O 1
ATOM 2251 N N . LEU A 1 277 ? 34.911 1.363 -43.202 1.00 70.19 277 LEU A N 1
ATOM 2252 C CA . LEU A 1 277 ? 35.244 2.516 -44.031 1.00 70.19 277 LEU A CA 1
ATOM 2253 C C . LEU A 1 277 ? 36.761 2.682 -44.211 1.00 70.19 277 LEU A C 1
ATOM 2255 O O . LEU A 1 277 ? 37.183 3.093 -45.286 1.00 70.19 277 LEU A O 1
ATOM 2259 N N . ASP A 1 278 ? 37.567 2.339 -43.208 1.00 76.44 278 ASP A N 1
ATOM 2260 C CA . ASP A 1 278 ? 39.032 2.422 -43.250 1.00 76.44 278 ASP A CA 1
ATOM 2261 C C . ASP A 1 278 ? 39.658 1.294 -44.088 1.00 76.44 278 ASP A C 1
ATOM 2263 O O . ASP A 1 278 ? 40.671 1.511 -44.747 1.00 76.44 278 ASP A O 1
ATOM 2267 N N . GLU A 1 279 ? 39.030 0.114 -44.140 1.00 80.44 279 GLU A N 1
ATOM 2268 C CA . GLU A 1 279 ? 39.416 -0.985 -45.044 1.00 80.44 279 GLU A CA 1
ATOM 2269 C C . GLU A 1 279 ? 38.939 -0.765 -46.491 1.00 80.44 279 GLU A C 1
ATOM 2271 O O . GLU A 1 279 ? 39.433 -1.394 -47.435 1.00 80.44 279 GLU A O 1
ATOM 2276 N N . TRP A 1 280 ? 37.959 0.121 -46.690 1.00 78.00 280 TRP A N 1
ATOM 2277 C CA . TRP A 1 280 ? 37.350 0.348 -47.997 1.00 78.00 280 TRP A CA 1
ATOM 2278 C C . TRP A 1 280 ? 38.329 0.832 -49.078 1.00 78.00 280 TRP A C 1
ATOM 2280 O O . TRP A 1 280 ? 38.225 0.322 -50.190 1.00 78.00 280 TRP A O 1
ATOM 2290 N N . PRO A 1 281 ? 39.279 1.751 -48.821 1.00 76.44 281 PRO A N 1
ATOM 2291 C CA . PRO A 1 281 ? 40.255 2.182 -49.818 1.00 76.44 281 PRO A CA 1
ATOM 2292 C C . PRO A 1 281 ? 41.059 1.033 -50.432 1.00 76.44 281 PRO A C 1
ATOM 2294 O O . PRO A 1 281 ? 41.206 0.966 -51.651 1.00 76.44 281 PRO A O 1
ATOM 2297 N N . GLU A 1 282 ? 41.529 0.090 -49.612 1.00 80.62 282 GLU A N 1
ATOM 2298 C CA . GLU A 1 282 ? 42.297 -1.062 -50.099 1.00 80.62 282 GLU A CA 1
ATOM 2299 C C . GLU A 1 282 ? 41.416 -2.033 -50.893 1.00 80.62 282 GLU A C 1
ATOM 2301 O O . GLU A 1 282 ? 41.816 -2.535 -51.947 1.00 80.62 282 GLU A O 1
ATOM 2306 N N . GLN A 1 283 ? 40.185 -2.270 -50.426 1.00 79.62 283 GLN A N 1
ATOM 2307 C CA . GLN A 1 283 ? 39.214 -3.097 -51.144 1.00 79.62 283 GLN A CA 1
ATOM 2308 C C . GLN A 1 283 ? 38.798 -2.459 -52.477 1.00 79.62 283 GLN A C 1
ATOM 2310 O O . GLN A 1 283 ? 38.693 -3.159 -53.484 1.00 79.62 283 GLN A O 1
ATOM 2315 N N . ALA A 1 284 ? 38.595 -1.141 -52.500 1.00 75.12 284 ALA A N 1
ATOM 2316 C CA . ALA A 1 284 ? 38.232 -0.381 -53.688 1.00 75.12 284 ALA A CA 1
ATOM 2317 C C . ALA A 1 284 ? 39.359 -0.396 -54.726 1.00 75.12 284 ALA A C 1
ATOM 2319 O O . ALA A 1 284 ? 39.085 -0.664 -55.894 1.00 75.12 284 ALA A O 1
ATOM 2320 N N . ASP A 1 285 ? 40.616 -0.193 -54.317 1.00 75.50 285 ASP A N 1
ATOM 2321 C CA . ASP A 1 285 ? 41.783 -0.290 -55.205 1.00 75.50 285 ASP A CA 1
ATOM 2322 C C . ASP A 1 285 ? 41.959 -1.710 -55.768 1.00 75.50 285 ASP A C 1
ATOM 2324 O O . ASP A 1 285 ? 42.178 -1.892 -56.969 1.00 75.50 285 ASP A O 1
ATOM 2328 N N . LYS A 1 286 ? 41.782 -2.741 -54.931 1.00 84.50 286 LYS A N 1
ATOM 2329 C CA . LYS A 1 286 ? 41.827 -4.140 -55.375 1.00 84.50 286 LYS A CA 1
ATOM 2330 C C . LYS A 1 286 ? 40.733 -4.451 -56.401 1.00 84.50 286 LYS A C 1
ATOM 2332 O O . LYS A 1 286 ? 41.041 -4.970 -57.474 1.00 84.50 286 LYS A O 1
ATOM 2337 N N . LEU A 1 287 ? 39.480 -4.101 -56.105 1.00 80.75 287 LEU A N 1
ATOM 2338 C CA . LEU A 1 287 ? 38.349 -4.300 -57.019 1.00 80.75 287 LEU A CA 1
ATOM 2339 C C . LEU A 1 287 ? 38.525 -3.499 -58.313 1.00 80.75 287 LEU A C 1
ATOM 2341 O O . LEU A 1 287 ? 38.223 -3.999 -59.396 1.00 80.75 287 LEU A O 1
ATOM 2345 N N . PHE A 1 288 ? 39.047 -2.276 -58.221 1.00 79.38 288 PHE A N 1
ATOM 2346 C CA . PHE A 1 288 ? 39.375 -1.452 -59.378 1.00 79.38 288 PHE A CA 1
ATOM 2347 C C . PHE A 1 288 ? 40.413 -2.135 -60.277 1.00 79.38 288 PHE A C 1
ATOM 2349 O O . PHE A 1 288 ? 40.169 -2.278 -61.476 1.00 79.38 288 PHE A O 1
ATOM 2356 N N . LYS A 1 289 ? 41.517 -2.643 -59.712 1.00 80.81 289 LYS A N 1
ATOM 2357 C CA . LYS A 1 289 ? 42.549 -3.391 -60.453 1.00 80.81 289 LYS A CA 1
ATOM 2358 C C . LYS A 1 289 ? 42.004 -4.670 -61.088 1.00 80.81 289 LYS A C 1
ATOM 2360 O O . LYS A 1 289 ? 42.261 -4.909 -62.265 1.00 80.81 289 LYS A O 1
ATOM 2365 N N . GLU A 1 290 ? 41.222 -5.461 -60.355 1.00 81.94 290 GLU A N 1
ATOM 2366 C CA . GLU A 1 290 ? 40.594 -6.685 -60.878 1.00 81.94 290 GLU A CA 1
ATOM 2367 C C . GLU A 1 290 ? 39.670 -6.388 -62.069 1.00 81.94 290 GLU A C 1
ATOM 2369 O O . GLU A 1 290 ? 39.730 -7.067 -63.097 1.00 81.94 290 GLU A O 1
ATOM 2374 N N . ARG A 1 291 ? 38.848 -5.333 -61.976 1.00 79.06 291 ARG A N 1
ATOM 2375 C CA . ARG A 1 291 ? 37.954 -4.915 -63.068 1.00 79.06 291 ARG A CA 1
ATOM 2376 C C . ARG A 1 291 ? 38.715 -4.350 -64.263 1.00 79.06 291 ARG A C 1
ATOM 2378 O O . ARG A 1 291 ? 38.343 -4.642 -65.400 1.00 79.06 291 ARG A O 1
ATOM 2385 N N . LEU A 1 292 ? 39.779 -3.587 -64.019 1.00 74.75 292 LEU A N 1
ATOM 2386 C CA . LEU A 1 292 ? 40.652 -3.057 -65.065 1.00 74.75 292 LEU A CA 1
ATOM 2387 C C . LEU A 1 292 ? 41.312 -4.197 -65.861 1.00 74.75 292 LEU A C 1
ATOM 2389 O O . LEU A 1 292 ? 41.296 -4.173 -67.093 1.00 74.75 292 LEU A O 1
ATOM 2393 N N . VAL A 1 293 ? 41.835 -5.217 -65.172 1.00 77.44 293 VAL A N 1
ATOM 2394 C CA . VAL A 1 293 ? 42.431 -6.414 -65.794 1.00 77.44 293 VAL A CA 1
ATOM 2395 C C . VAL A 1 293 ? 41.382 -7.188 -66.590 1.00 77.44 293 VAL A C 1
ATOM 2397 O O . VAL A 1 293 ? 41.596 -7.440 -67.773 1.00 77.44 293 VAL A O 1
ATOM 2400 N N . ALA A 1 294 ? 40.214 -7.470 -66.004 1.00 76.12 294 ALA A N 1
ATOM 2401 C CA . ALA A 1 294 ? 39.140 -8.200 -66.682 1.00 76.12 294 ALA A CA 1
ATOM 2402 C C . ALA A 1 294 ? 38.659 -7.500 -67.968 1.00 76.12 294 ALA A C 1
ATOM 2404 O O . ALA A 1 294 ? 38.399 -8.155 -68.978 1.00 76.12 294 ALA A O 1
ATOM 2405 N N . MET A 1 295 ? 38.566 -6.164 -67.963 1.00 68.56 295 MET A N 1
ATOM 2406 C CA . MET A 1 295 ? 38.219 -5.401 -69.167 1.00 68.56 295 MET A CA 1
ATOM 2407 C C . MET A 1 295 ? 39.336 -5.422 -70.215 1.00 68.56 295 MET A C 1
ATOM 2409 O O . MET A 1 295 ? 39.042 -5.508 -71.407 1.00 68.56 295 MET A O 1
ATOM 2413 N N . THR A 1 296 ? 40.599 -5.408 -69.789 1.00 65.75 296 THR A N 1
ATOM 2414 C CA . THR A 1 296 ? 41.765 -5.434 -70.687 1.00 65.75 296 THR A CA 1
ATOM 2415 C C . THR A 1 296 ? 41.973 -6.816 -71.328 1.00 65.75 296 THR A C 1
ATOM 2417 O O . THR A 1 296 ? 42.322 -6.906 -72.504 1.00 65.75 296 THR A O 1
ATOM 2420 N N . GLU A 1 297 ? 41.704 -7.904 -70.600 1.00 58.81 297 GLU A N 1
ATOM 2421 C CA . GLU A 1 297 ? 41.822 -9.287 -71.095 1.00 58.81 297 GLU A CA 1
ATOM 2422 C C . GLU A 1 297 ? 40.673 -9.704 -72.028 1.00 58.81 297 GLU A C 1
ATOM 2424 O O . GLU A 1 297 ? 40.836 -10.617 -72.837 1.00 58.81 297 GLU A O 1
ATOM 2429 N N . SER A 1 298 ? 39.532 -9.003 -71.992 1.00 57.34 298 SER A N 1
ATOM 2430 C CA . SER A 1 298 ? 38.342 -9.311 -72.805 1.00 57.34 298 SER A CA 1
ATOM 2431 C C . SER A 1 298 ? 38.492 -9.087 -74.327 1.00 57.34 298 SER A C 1
ATOM 2433 O O . SER A 1 298 ? 37.537 -9.267 -75.082 1.00 57.34 298 SER A O 1
ATOM 2435 N N . GLY A 1 299 ? 39.696 -8.758 -74.811 1.00 48.22 299 GLY A N 1
ATOM 2436 C CA . GLY A 1 299 ? 40.059 -8.840 -76.232 1.00 48.22 299 GLY A CA 1
ATOM 2437 C C . GLY A 1 299 ? 39.877 -7.561 -77.058 1.00 48.22 299 GLY A C 1
ATOM 2438 O O . GLY A 1 299 ? 40.211 -7.558 -78.245 1.00 48.22 299 GLY A O 1
ATOM 2439 N N . ALA A 1 300 ? 39.422 -6.454 -76.466 1.00 49.44 300 ALA A N 1
ATOM 2440 C CA . ALA A 1 300 ? 39.466 -5.143 -77.112 1.00 49.44 300 ALA A CA 1
ATOM 2441 C C . ALA A 1 300 ? 40.865 -4.528 -76.919 1.00 49.44 300 ALA A C 1
ATOM 2443 O O . ALA A 1 300 ? 41.252 -4.197 -75.805 1.00 49.44 300 ALA A O 1
ATOM 2444 N N . LYS A 1 301 ? 41.641 -4.352 -77.998 1.00 47.00 301 LYS A N 1
ATOM 2445 C CA . LYS A 1 301 ? 42.985 -3.721 -77.992 1.00 47.00 301 LYS A CA 1
ATOM 2446 C C . LYS A 1 301 ? 42.963 -2.206 -77.689 1.00 47.00 301 LYS A C 1
ATOM 2448 O O . LYS A 1 301 ? 43.764 -1.447 -78.228 1.00 47.00 301 LYS A O 1
ATOM 2453 N N . SER A 1 302 ? 42.026 -1.750 -76.871 1.00 51.75 302 SER A N 1
ATOM 2454 C CA . SER A 1 302 ? 41.826 -0.359 -76.479 1.00 51.75 302 SER A CA 1
ATOM 2455 C C . SER A 1 302 ? 41.808 -0.287 -74.959 1.00 51.75 302 SER A C 1
ATOM 2457 O O . SER A 1 302 ? 41.050 -1.023 -74.330 1.00 51.75 302 SER A O 1
ATOM 2459 N N . ALA A 1 303 ? 42.637 0.583 -74.379 1.00 53.62 303 ALA A N 1
ATOM 2460 C CA . ALA A 1 303 ? 42.688 0.788 -72.935 1.00 53.62 303 ALA A CA 1
ATOM 2461 C C . ALA A 1 303 ? 41.275 1.095 -72.390 1.00 53.62 303 ALA A C 1
ATOM 2463 O O . ALA A 1 303 ? 40.584 1.940 -72.972 1.00 53.62 303 ALA A O 1
ATOM 2464 N N . PRO A 1 304 ? 40.817 0.417 -71.322 1.00 60.09 304 PRO A N 1
ATOM 2465 C CA . PRO A 1 304 ? 39.510 0.690 -70.739 1.00 60.09 304 PRO A CA 1
ATOM 2466 C C . PRO A 1 304 ? 39.455 2.133 -70.234 1.00 60.09 304 PRO A C 1
ATOM 2468 O O . PRO A 1 304 ? 40.388 2.619 -69.593 1.00 60.09 304 PRO A O 1
ATOM 2471 N N . VAL A 1 305 ? 38.352 2.826 -70.519 1.00 71.00 305 VAL A N 1
ATOM 2472 C CA . VAL A 1 305 ? 38.136 4.178 -70.000 1.00 71.00 305 VAL A CA 1
ATOM 2473 C C . VAL A 1 305 ? 37.878 4.059 -68.498 1.00 71.00 305 VAL A C 1
ATOM 2475 O O . VAL A 1 305 ? 36.888 3.461 -68.081 1.00 71.00 305 VAL A O 1
ATOM 2478 N N . VAL A 1 306 ? 38.776 4.621 -67.689 1.00 71.69 306 VAL A N 1
ATOM 2479 C CA . VAL A 1 306 ? 38.750 4.555 -66.216 1.00 71.69 306 VAL A CA 1
ATOM 2480 C C . VAL A 1 306 ? 37.394 4.973 -65.630 1.00 71.69 306 VAL A C 1
ATOM 2482 O O . VAL A 1 306 ? 36.926 4.359 -64.671 1.00 71.69 306 VAL A O 1
ATOM 2485 N N . SER A 1 307 ? 36.712 5.943 -66.248 1.00 72.88 307 SER A N 1
ATOM 2486 C CA . SER A 1 307 ? 35.371 6.380 -65.839 1.00 72.88 307 SER A CA 1
ATOM 2487 C C . SER A 1 307 ? 34.330 5.256 -65.877 1.00 72.88 307 SER A C 1
ATOM 2489 O O . SER A 1 307 ? 33.518 5.151 -64.963 1.00 72.88 307 SER A O 1
ATOM 2491 N N . VAL A 1 308 ? 34.402 4.354 -66.862 1.00 78.19 308 VAL A N 1
ATOM 2492 C CA . VAL A 1 308 ? 33.473 3.221 -67.000 1.00 78.19 308 VAL A CA 1
ATOM 2493 C C . VAL A 1 308 ? 33.670 2.210 -65.869 1.00 78.19 308 VAL A C 1
ATOM 2495 O O . VAL A 1 308 ? 32.697 1.680 -65.336 1.00 78.19 308 VAL A O 1
ATOM 2498 N N . VAL A 1 309 ? 34.918 1.962 -65.457 1.00 77.38 30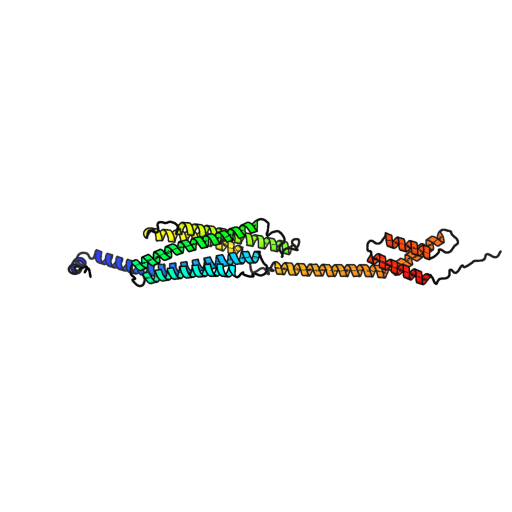9 VAL A N 1
ATOM 2499 C CA . VAL A 1 309 ? 35.223 1.062 -64.331 1.00 77.38 309 VAL A CA 1
ATOM 2500 C C . VAL A 1 309 ? 34.720 1.657 -63.012 1.00 77.38 309 VAL A C 1
ATOM 2502 O O . VAL A 1 309 ? 34.108 0.948 -62.212 1.00 77.38 309 VAL A O 1
ATOM 2505 N N . LEU A 1 310 ? 34.923 2.960 -62.798 1.00 78.12 310 LEU A N 1
ATOM 2506 C CA . LEU A 1 310 ? 34.449 3.655 -61.598 1.00 78.12 310 LEU A CA 1
ATOM 2507 C C . LEU A 1 310 ? 32.919 3.706 -61.514 1.00 78.12 310 LEU A C 1
ATOM 2509 O O . LEU A 1 310 ? 32.374 3.539 -60.424 1.00 78.12 310 LEU A O 1
ATOM 2513 N N . ASP A 1 311 ? 32.216 3.878 -62.633 1.00 80.75 311 ASP A N 1
ATOM 2514 C CA . ASP A 1 311 ? 30.749 3.868 -62.653 1.00 80.75 311 ASP A CA 1
ATOM 2515 C C . ASP A 1 311 ? 30.173 2.485 -62.320 1.00 80.75 311 ASP A C 1
ATOM 2517 O O . ASP A 1 311 ? 29.232 2.385 -61.529 1.00 80.75 311 ASP A O 1
ATOM 2521 N N . ILE A 1 312 ? 30.796 1.406 -62.810 1.00 83.44 312 ILE A N 1
ATOM 2522 C CA . ILE A 1 312 ? 30.421 0.031 -62.438 1.00 83.44 312 ILE A CA 1
ATOM 2523 C C . ILE A 1 312 ? 30.613 -0.200 -60.931 1.00 83.44 312 ILE A C 1
ATOM 2525 O O . ILE A 1 312 ? 29.746 -0.793 -60.285 1.00 83.44 312 ILE A O 1
ATOM 2529 N N . LEU A 1 313 ? 31.718 0.284 -60.353 1.00 80.75 313 LEU A N 1
ATOM 2530 C CA . LEU A 1 313 ? 31.975 0.170 -58.913 1.00 80.75 313 LEU A CA 1
ATOM 2531 C C . LEU A 1 313 ? 30.986 0.998 -58.081 1.00 80.75 313 LEU A C 1
ATOM 2533 O O . LEU A 1 313 ? 30.498 0.512 -57.061 1.00 80.75 313 LEU A O 1
ATOM 2537 N N . ARG A 1 314 ? 30.633 2.215 -58.516 1.00 84.94 314 ARG A N 1
ATOM 2538 C CA . ARG A 1 314 ? 29.611 3.047 -57.848 1.00 84.94 314 ARG A CA 1
ATOM 2539 C C . ARG A 1 314 ? 28.251 2.356 -57.828 1.00 84.94 314 ARG A C 1
ATOM 2541 O O . ARG A 1 314 ? 27.578 2.360 -56.796 1.00 84.94 314 ARG A O 1
ATOM 2548 N N . ASP A 1 315 ? 27.858 1.743 -58.939 1.00 84.88 315 ASP A N 1
ATOM 2549 C CA . ASP A 1 315 ? 26.607 0.991 -59.028 1.00 84.88 315 ASP A CA 1
ATOM 2550 C C . ASP A 1 315 ? 26.629 -0.279 -58.173 1.00 84.88 315 ASP A C 1
ATOM 2552 O O . ASP A 1 315 ? 25.614 -0.619 -57.562 1.00 84.88 315 ASP A O 1
ATOM 2556 N N . GLN A 1 316 ? 27.777 -0.952 -58.069 1.00 83.88 316 GLN A N 1
ATOM 2557 C CA . GLN A 1 316 ? 27.948 -2.101 -57.180 1.00 83.88 316 GLN A CA 1
ATOM 2558 C C . GLN A 1 316 ? 27.797 -1.691 -55.702 1.00 83.88 316 GLN A C 1
ATOM 2560 O O . GLN A 1 316 ? 26.989 -2.282 -54.988 1.00 83.88 316 GLN A O 1
ATOM 2565 N N . VAL A 1 317 ? 28.455 -0.608 -55.271 1.00 85.44 317 VAL A N 1
ATOM 2566 C CA . VAL A 1 317 ? 28.336 -0.061 -53.902 1.00 85.44 317 VAL A CA 1
ATOM 2567 C C . VAL A 1 317 ? 26.894 0.318 -53.554 1.00 85.44 317 VAL A C 1
ATOM 2569 O O . VAL A 1 317 ? 26.439 0.058 -52.441 1.00 85.44 317 VAL A O 1
ATOM 2572 N N . ARG A 1 318 ? 26.151 0.903 -54.503 1.00 86.19 318 ARG A N 1
ATOM 2573 C CA . ARG A 1 318 ? 24.734 1.264 -54.313 1.00 86.19 318 ARG A CA 1
ATOM 2574 C C . ARG A 1 318 ? 23.809 0.054 -54.194 1.00 86.19 318 ARG A C 1
ATOM 2576 O O . ARG A 1 318 ? 22.771 0.166 -53.555 1.00 86.19 318 ARG A O 1
ATOM 2583 N N . ARG A 1 319 ? 24.152 -1.070 -54.829 1.00 83.06 319 ARG A N 1
ATOM 2584 C CA . ARG A 1 319 ? 23.351 -2.306 -54.789 1.00 83.06 319 ARG A CA 1
ATOM 2585 C C . ARG A 1 319 ? 23.651 -3.169 -53.568 1.00 83.06 319 ARG A C 1
ATOM 2587 O O . ARG A 1 319 ? 22.755 -3.856 -53.094 1.00 83.06 319 ARG A O 1
ATOM 2594 N N . GLU A 1 320 ? 24.891 -3.154 -53.089 1.00 77.94 320 GLU A N 1
ATOM 2595 C CA . GLU A 1 320 ? 25.342 -4.003 -51.978 1.00 77.94 320 GLU A CA 1
ATOM 2596 C C . GLU A 1 320 ? 25.117 -3.373 -50.595 1.00 77.94 320 GLU A C 1
ATOM 2598 O O . GLU A 1 320 ? 25.075 -4.086 -49.595 1.00 77.94 320 GLU A O 1
ATOM 2603 N N . GLY A 1 321 ? 24.974 -2.049 -50.506 1.00 73.75 321 GLY A N 1
ATOM 2604 C CA . GLY A 1 321 ? 24.857 -1.368 -49.220 1.00 73.75 321 GLY A CA 1
ATOM 2605 C C . GLY A 1 321 ? 23.428 -1.274 -48.683 1.00 73.75 321 GLY A C 1
ATOM 2606 O O . GLY A 1 321 ? 22.568 -0.653 -49.300 1.00 73.75 321 GLY A O 1
ATOM 2607 N N . SER A 1 322 ? 23.200 -1.820 -47.484 1.00 67.69 322 SER A N 1
ATOM 2608 C CA . SER A 1 322 ? 21.967 -1.626 -46.702 1.00 67.69 322 SER A CA 1
ATOM 2609 C C . SER A 1 322 ? 22.000 -0.388 -45.794 1.00 67.69 322 SER A C 1
ATOM 2611 O O . SER A 1 322 ? 20.952 0.060 -45.340 1.00 67.69 322 SER A O 1
ATOM 2613 N N . ASP A 1 323 ? 23.188 0.162 -45.517 1.00 76.75 323 ASP A N 1
ATOM 2614 C CA . ASP A 1 323 ? 23.386 1.343 -44.668 1.00 76.75 323 ASP A CA 1
ATOM 2615 C C . ASP A 1 323 ? 23.744 2.574 -45.515 1.00 76.75 323 ASP A C 1
ATOM 2617 O O . ASP A 1 323 ? 24.806 2.631 -46.144 1.00 76.75 323 ASP A O 1
ATOM 2621 N N . GLU A 1 324 ? 22.870 3.585 -45.512 1.00 80.12 324 GLU A N 1
ATOM 2622 C CA . GLU A 1 324 ? 23.044 4.822 -46.282 1.00 80.12 324 GLU A CA 1
ATOM 2623 C C . GLU A 1 324 ? 24.322 5.595 -45.926 1.00 80.12 324 GLU A C 1
ATOM 2625 O O . GLU A 1 324 ? 24.918 6.228 -46.804 1.00 80.12 324 GLU A O 1
ATOM 2630 N N . ARG A 1 325 ? 24.766 5.563 -44.660 1.00 75.56 325 ARG A N 1
ATOM 2631 C CA . ARG A 1 325 ? 25.972 6.289 -44.227 1.00 75.56 325 ARG A CA 1
ATOM 2632 C C . ARG A 1 325 ? 27.228 5.625 -44.767 1.00 75.56 325 ARG A C 1
ATOM 2634 O O . ARG A 1 325 ? 28.106 6.318 -45.285 1.00 75.56 325 ARG A O 1
ATOM 2641 N N . LEU A 1 326 ? 27.280 4.297 -44.704 1.00 76.75 326 LEU A N 1
ATOM 2642 C CA . LEU A 1 326 ? 28.375 3.511 -45.266 1.00 76.75 326 LEU A CA 1
ATOM 2643 C C . LEU A 1 326 ? 28.432 3.672 -46.792 1.00 76.75 326 LEU A C 1
ATOM 2645 O O . LEU A 1 326 ? 29.498 3.935 -47.346 1.00 76.75 326 LEU A O 1
ATOM 2649 N N . VAL A 1 327 ? 27.282 3.588 -47.470 1.00 81.56 327 VAL A N 1
ATOM 2650 C CA . VAL A 1 327 ? 27.180 3.800 -48.924 1.00 81.56 327 VAL A CA 1
ATOM 2651 C C . VAL A 1 327 ? 27.706 5.176 -49.312 1.00 81.56 327 VAL A C 1
ATOM 2653 O O . VAL A 1 327 ? 28.508 5.280 -50.239 1.00 81.56 327 VAL A O 1
ATOM 2656 N N . ARG A 1 328 ? 27.306 6.233 -48.595 1.00 82.88 328 ARG A N 1
ATOM 2657 C CA . ARG A 1 328 ? 27.768 7.596 -48.882 1.00 82.88 328 ARG A CA 1
ATOM 2658 C C . ARG A 1 328 ? 29.283 7.730 -48.716 1.00 82.88 328 ARG A C 1
ATOM 2660 O O . ARG A 1 328 ? 29.936 8.201 -49.640 1.00 82.88 328 ARG A O 1
ATOM 2667 N N . GLY A 1 329 ? 29.850 7.225 -47.618 1.00 78.69 329 GLY A N 1
ATOM 2668 C CA . GLY A 1 329 ? 31.300 7.262 -47.397 1.00 78.69 329 GLY A CA 1
ATOM 2669 C C . GLY A 1 329 ? 32.100 6.498 -48.464 1.00 78.69 329 GLY A C 1
ATOM 2670 O O . GLY A 1 329 ? 33.118 6.993 -48.954 1.00 78.69 329 GLY A O 1
ATOM 2671 N N . LYS A 1 330 ? 31.608 5.327 -48.892 1.00 83.81 330 LYS A N 1
ATOM 2672 C CA . LYS A 1 330 ? 32.219 4.539 -49.975 1.00 83.81 330 LYS A CA 1
ATOM 2673 C C . LYS A 1 330 ? 32.162 5.254 -51.329 1.00 83.81 330 LYS A C 1
ATOM 2675 O O . LYS A 1 330 ? 33.143 5.231 -52.075 1.00 83.81 330 LYS A O 1
ATOM 2680 N N . LEU A 1 331 ? 31.039 5.908 -51.639 1.00 85.00 331 LEU A N 1
ATOM 2681 C CA . LEU A 1 331 ? 30.866 6.697 -52.864 1.00 85.00 331 LEU A CA 1
ATOM 2682 C C . LEU A 1 331 ? 31.759 7.945 -52.883 1.00 85.00 331 LEU A C 1
ATOM 2684 O O . LEU A 1 331 ? 32.358 8.230 -53.920 1.00 85.00 331 LEU A O 1
ATOM 2688 N N . ASP A 1 332 ? 31.909 8.638 -51.754 1.00 84.12 332 ASP A N 1
ATOM 2689 C CA . ASP A 1 332 ? 32.800 9.801 -51.632 1.00 84.12 332 ASP A CA 1
ATOM 2690 C C . ASP A 1 332 ? 34.275 9.411 -51.832 1.00 84.12 332 ASP A C 1
ATOM 2692 O O . ASP A 1 332 ? 35.069 10.187 -52.369 1.00 84.12 332 ASP A O 1
ATOM 2696 N N . HIS A 1 333 ? 34.668 8.195 -51.436 1.00 81.56 333 HIS A N 1
ATOM 2697 C CA . HIS A 1 333 ? 35.999 7.664 -51.737 1.00 81.56 333 HIS A CA 1
ATOM 2698 C C . HIS A 1 333 ? 36.187 7.385 -53.238 1.00 81.56 333 HIS A C 1
ATOM 2700 O O . HIS A 1 333 ? 37.168 7.839 -53.821 1.00 81.56 333 HIS A O 1
ATOM 2706 N N . LEU A 1 334 ? 35.219 6.730 -53.894 1.00 82.62 334 LEU A N 1
ATOM 2707 C CA . LEU A 1 334 ? 35.255 6.499 -55.348 1.00 82.62 334 LEU A CA 1
ATOM 2708 C C . LEU A 1 334 ? 35.223 7.805 -56.162 1.00 82.62 334 LEU A C 1
ATOM 2710 O O . LEU A 1 334 ? 35.738 7.854 -57.278 1.00 82.62 334 LEU A O 1
ATOM 2714 N N . ALA A 1 335 ? 34.603 8.865 -55.636 1.00 83.75 335 ALA A N 1
ATOM 2715 C CA . ALA A 1 335 ? 34.636 10.192 -56.245 1.00 83.75 335 ALA A CA 1
ATOM 2716 C C . ALA A 1 335 ? 36.046 10.802 -56.194 1.00 83.75 335 ALA A C 1
ATOM 2718 O O . ALA A 1 335 ? 36.525 11.280 -57.219 1.00 83.75 335 ALA A O 1
ATOM 2719 N N . ARG A 1 336 ? 36.729 10.712 -55.043 1.00 83.00 336 ARG A N 1
ATOM 2720 C CA . ARG A 1 336 ? 38.124 11.161 -54.883 1.00 83.00 336 ARG A CA 1
ATOM 2721 C C . ARG A 1 336 ? 39.095 10.366 -55.756 1.00 83.00 336 ARG A C 1
ATOM 2723 O O . ARG A 1 336 ? 39.865 10.973 -56.484 1.00 83.00 336 ARG A O 1
ATOM 2730 N N . MET A 1 337 ? 38.969 9.036 -55.786 1.00 79.00 337 MET A N 1
ATOM 2731 C CA . MET A 1 337 ? 39.742 8.199 -56.715 1.00 79.00 337 MET A CA 1
ATOM 2732 C C . MET A 1 337 ? 39.540 8.627 -58.174 1.00 79.00 337 MET A C 1
ATOM 2734 O O . MET A 1 337 ? 40.484 8.619 -58.949 1.00 79.00 337 MET A O 1
ATOM 2738 N N . GLY A 1 338 ? 38.320 9.009 -58.564 1.00 79.69 338 GLY A N 1
ATOM 2739 C CA . GLY A 1 338 ? 38.059 9.527 -59.907 1.00 79.69 338 GLY A CA 1
ATOM 2740 C C . GLY A 1 338 ? 38.827 10.811 -60.215 1.00 79.69 338 GLY A C 1
ATOM 2741 O O . GLY A 1 338 ? 39.412 10.904 -61.286 1.00 79.69 338 GLY A O 1
ATOM 2742 N N . GLN A 1 339 ? 38.873 11.749 -59.266 1.00 82.31 339 GLN A N 1
ATOM 2743 C CA . GLN A 1 339 ? 39.616 13.006 -59.406 1.00 82.31 339 GLN A CA 1
ATOM 2744 C C . GLN A 1 339 ? 41.127 12.768 -59.520 1.00 82.31 339 GLN A C 1
ATOM 2746 O O . GLN A 1 339 ? 41.762 13.334 -60.401 1.00 82.31 339 GLN A O 1
ATOM 2751 N N . ASP A 1 340 ? 41.691 11.875 -58.702 1.00 77.88 340 ASP A N 1
ATOM 2752 C CA . ASP A 1 340 ? 43.126 11.551 -58.743 1.00 77.88 340 ASP A CA 1
ATOM 2753 C C . ASP A 1 340 ? 43.544 10.880 -60.069 1.00 77.88 340 ASP A C 1
ATOM 2755 O O . ASP A 1 340 ? 44.700 10.960 -60.488 1.00 77.88 340 ASP A O 1
ATOM 2759 N N . LEU A 1 341 ? 42.605 10.201 -60.736 1.00 74.38 341 LEU A N 1
ATOM 2760 C CA . LEU A 1 341 ? 42.833 9.497 -61.999 1.00 74.38 341 LEU A CA 1
ATOM 2761 C C . LEU A 1 341 ? 42.504 10.353 -63.238 1.00 74.38 341 LEU A C 1
ATOM 2763 O O . LEU A 1 341 ? 42.884 9.957 -64.341 1.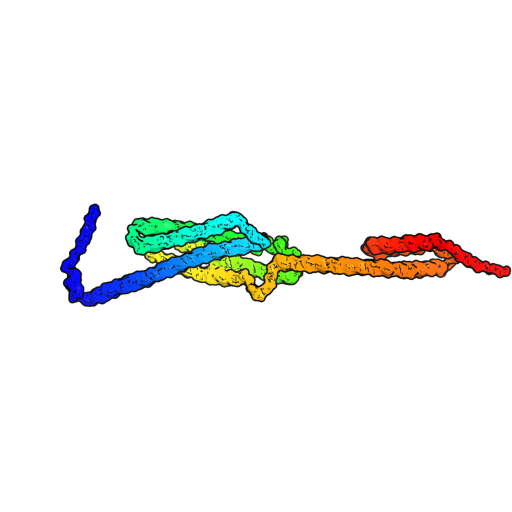00 74.38 341 LEU A O 1
ATOM 2767 N N . GLU A 1 342 ? 41.831 11.502 -63.094 1.00 67.06 342 GLU A N 1
ATOM 2768 C CA . GLU A 1 342 ? 41.535 12.425 -64.209 1.00 67.06 342 GLU A CA 1
ATOM 2769 C C . GLU A 1 342 ? 42.811 13.027 -64.823 1.00 67.06 342 GLU A C 1
ATOM 2771 O O . GLU A 1 342 ? 42.849 13.290 -66.026 1.00 67.06 342 GLU A O 1
ATOM 2776 N N . ASP A 1 343 ? 43.883 13.148 -64.034 1.00 60.12 343 ASP A N 1
ATOM 2777 C CA . ASP A 1 343 ? 45.191 13.641 -64.485 1.00 60.12 343 ASP A CA 1
ATOM 2778 C C . ASP A 1 343 ? 46.041 12.573 -65.204 1.00 60.12 343 ASP A C 1
ATOM 2780 O O . ASP A 1 343 ? 47.092 12.876 -65.784 1.00 60.12 343 ASP A O 1
ATOM 2784 N N . LEU A 1 344 ? 45.612 11.305 -65.207 1.00 57.97 344 LEU A N 1
ATOM 2785 C CA . LEU A 1 344 ? 46.337 10.230 -65.882 1.00 57.97 344 LEU A CA 1
ATOM 2786 C C . LEU A 1 344 ? 46.018 10.214 -67.380 1.00 57.97 344 LEU A C 1
ATOM 2788 O O . LEU A 1 344 ? 45.025 9.652 -67.839 1.00 57.97 344 LEU A O 1
ATOM 2792 N N . VAL A 1 345 ? 46.930 10.778 -68.172 1.00 52.53 345 VAL A N 1
ATOM 2793 C CA . VAL A 1 345 ? 46.902 10.656 -69.634 1.00 52.53 345 VAL A CA 1
ATOM 2794 C C . VAL A 1 345 ? 47.173 9.193 -70.020 1.00 52.53 345 VAL A C 1
ATOM 2796 O O . VAL A 1 345 ? 48.230 8.662 -69.665 1.00 52.53 345 VAL A O 1
ATOM 2799 N N . PRO A 1 346 ? 46.277 8.518 -70.768 1.00 55.38 346 PRO A N 1
ATOM 2800 C CA . PRO A 1 346 ? 46.521 7.152 -71.214 1.00 55.38 346 PRO A CA 1
ATOM 2801 C C . PRO A 1 346 ? 47.764 7.109 -72.111 1.00 55.38 346 PRO A C 1
ATOM 2803 O O . PRO A 1 346 ? 47.779 7.645 -73.221 1.00 55.38 346 PRO A O 1
ATOM 2806 N N . VAL A 1 347 ? 48.829 6.467 -71.628 1.00 49.12 347 VAL A N 1
ATOM 2807 C CA . VAL A 1 347 ? 50.050 6.249 -72.408 1.00 49.12 347 VAL A CA 1
ATOM 2808 C C . VAL A 1 347 ? 49.809 5.070 -73.343 1.00 49.12 347 VAL A C 1
ATOM 2810 O O . VAL A 1 347 ? 49.958 3.907 -72.970 1.00 49.12 347 VAL A O 1
ATOM 2813 N N . TYR A 1 348 ? 49.438 5.369 -74.585 1.00 49.97 348 TYR A N 1
ATOM 2814 C CA . TYR A 1 348 ? 49.388 4.374 -75.649 1.00 49.97 348 TYR A CA 1
ATOM 2815 C C . TYR A 1 348 ? 50.820 3.952 -76.000 1.00 49.97 348 TYR A C 1
ATOM 2817 O O . TYR A 1 348 ? 51.501 4.620 -76.779 1.00 49.97 348 TYR A O 1
ATOM 2825 N N . LYS A 1 349 ? 51.304 2.835 -75.444 1.00 44.97 349 LYS A N 1
ATOM 2826 C CA . LYS A 1 349 ? 52.472 2.157 -76.020 1.00 44.97 349 LYS A CA 1
ATOM 2827 C C . LYS A 1 349 ? 52.045 1.505 -77.330 1.00 44.97 349 LYS A C 1
ATOM 2829 O O . LYS A 1 349 ? 51.499 0.406 -77.354 1.00 44.97 349 LYS A O 1
ATOM 2834 N N . TRP A 1 350 ? 52.261 2.227 -78.422 1.00 45.41 350 TRP A N 1
ATOM 2835 C CA . TRP A 1 350 ? 52.172 1.675 -79.763 1.00 45.41 350 TRP A CA 1
ATOM 2836 C C . TRP A 1 350 ? 53.454 0.882 -80.035 1.00 45.41 350 TRP A C 1
ATOM 2838 O O . TRP A 1 350 ? 54.464 1.458 -80.439 1.00 45.41 350 TRP A O 1
ATOM 2848 N N . ASP A 1 351 ? 53.432 -0.434 -79.809 1.00 45.25 351 ASP A N 1
ATOM 2849 C CA . ASP A 1 351 ? 54.484 -1.331 -80.302 1.00 45.25 351 ASP A CA 1
ATOM 2850 C C . ASP A 1 351 ? 54.335 -1.440 -81.823 1.00 45.25 351 ASP A C 1
ATOM 2852 O O . ASP A 1 351 ? 53.671 -2.319 -82.379 1.00 45.25 351 ASP A O 1
ATOM 2856 N N . GLY A 1 352 ? 54.901 -0.445 -82.504 1.00 40.66 352 GLY A N 1
ATOM 2857 C CA . GLY A 1 352 ? 54.989 -0.387 -83.950 1.00 40.66 352 GLY A CA 1
ATOM 2858 C C . GLY A 1 352 ? 55.798 -1.569 -84.456 1.00 40.66 352 GLY A C 1
ATOM 2859 O O . GLY A 1 352 ? 57.023 -1.565 -84.423 1.00 40.66 352 GLY A O 1
ATOM 2860 N N . CYS A 1 353 ? 55.094 -2.579 -84.952 1.00 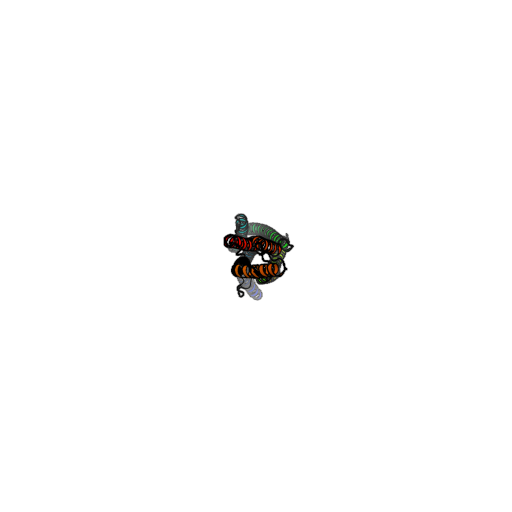45.72 353 CYS A N 1
ATOM 2861 C CA . CYS A 1 353 ? 55.653 -3.632 -85.779 1.00 45.72 353 CYS A CA 1
ATOM 2862 C C . CYS A 1 353 ? 56.076 -2.998 -87.120 1.00 45.72 353 CYS A C 1
ATOM 2864 O O . CYS A 1 353 ? 55.268 -2.903 -88.046 1.00 45.72 353 CYS A O 1
ATOM 2866 N N . SER A 1 354 ? 57.311 -2.496 -87.218 1.00 38.25 354 SER A N 1
ATOM 2867 C CA . SER A 1 354 ? 57.923 -2.178 -88.511 1.00 38.25 354 SER A CA 1
ATOM 2868 C C . SER A 1 354 ? 58.423 -3.481 -89.129 1.00 38.25 354 SER A C 1
ATOM 2870 O O . SER A 1 354 ? 59.388 -4.070 -88.639 1.00 38.25 354 SER A O 1
ATOM 2872 N N . LYS A 1 355 ? 57.715 -3.947 -90.160 1.00 42.91 355 LYS A N 1
ATOM 2873 C CA . LYS A 1 355 ? 58.240 -4.922 -91.120 1.00 42.91 355 LYS A CA 1
ATOM 2874 C C . LYS A 1 355 ? 59.372 -4.323 -91.937 1.00 42.91 355 LYS A C 1
ATOM 2876 O O . LYS A 1 355 ? 59.272 -3.113 -92.242 1.00 42.91 355 LYS A O 1
#

Radius of gyration: 46.46 Å; chains: 1; bounding box: 94×36×162 Å

Secondary structure (DSSP, 8-state):
--------TTSHHHHHHH-HHHHHHHHHHHHHHHHHHHHHHHHHHHHHHHHHHHHHHHHHHHHHHHHHHHHHH-SS----HHHHHHHHHHHHHHHHHHHHHHHHHHHHHTT--HHHHHHHHHHHHHHHHHHHHHHHHHHHHHHHHHHHTTTTTTTS--TT-TTTTSHHHHHHHHHHHHHHHHHHHHHHHHHHHHHHHHHHHH-S---GGGHHHHHHHHHHHHHHHHHHHHHHHHHHS--TTS----HHHHHHHHHHHHHHHHHHHHHHHHHHHHHHHHSHHHHHHHHHHHHHHHHHHTS-SS---HHHHHHHHHHHHHHH-S-HHHHHHHHHHHHHHHHHHHT------------

Sequence (355 aa):
MNAELVYDTYDTEQWLTAHPRHFHLHCIDLALQQGELAVAYNYIIFQSLNTVWRTMSDIAILCGCWLTLIRYKTPKVTVSIFEWLIAGTLWFLGLYKLGLQFALCFAWLDFVDLKRIDSIAAARSGFDIAFAVIYFIATVLITCALWLEREDTFLGPREPFKHINDPDMKRCRERFRREGIAVVWASYCLSVRAFCEVVIVGHLDRAPGKILEIYGARDVCYSLFSFLFVSFIACSIPNSLEKDLDPWELESKISARLTEEQRMADEAFRDSLQNSLDEWPEQADKLFKERLVAMTESGAKSAPVVSVVLDILRDQVRREGSDERLVRGKLDHLARMGQDLEDLVPVYKWDGCSK

pLDDT: mean 72.76, std 14.99, range [31.16, 92.88]

Foldseek 3Di:
DDDDPPDPPPCPVVVCVPCVVVVVVVVVVVCCVVVVVVVVLVVLVVVLVVLLVVLVVLLVLLLVLVLVLQVLVDVDSPPDPVNVVVSVVSVVLSVVLSVLSVVLVVCVVVVHDPVVNVVSVVVSLVSLLVSLVVSLVSLVVSLVSLVVCLPPVSVPDDPPCPPVVDPLLVVLVVLQNQLSVLSSQLSVLSNVLSVQSNVLSVPPCVDVVCVVVSVVSNVVSCVVSVVSNVVSNVSNDPDPPDPDDDSNRVSVVVVVVVVVVVVVVVVVVVVVLVVLLVCLLVVVVVQLVVQQVVVCVPPPPDRDDSVVSLVVVLVVLVVPDPDPVSNVSSNVSSVVVVVVCVPDDDDPPPPDPDD